Protein AF-A0A1F6UUQ9-F1 (afdb_monomer)

Solvent-accessible surface area (backbone atoms only — not comparable to full-atom values): 10209 Å² total; per-residue (Å²): 125,67,70,74,62,49,63,64,54,63,58,38,53,49,53,44,41,66,35,49,65,97,43,66,73,59,37,69,39,64,72,49,36,53,50,23,53,57,53,28,25,60,37,31,50,53,51,37,63,52,45,68,39,49,68,36,33,25,51,48,45,31,39,77,76,19,67,66,61,80,39,62,62,52,72,49,78,52,98,88,28,34,38,36,35,26,39,70,57,52,31,49,53,51,31,76,57,48,47,71,42,60,40,73,52,87,51,92,93,51,68,46,25,64,26,34,33,33,22,44,93,92,36,80,28,31,38,39,34,73,36,71,85,43,84,92,40,48,74,33,82,42,79,51,69,43,61,75,53,49,48,50,54,46,60,74,75,34,55,81,63,35,77,80,50,101,53,34,40,21,19,49,75,24,48,80,60,62,74,62,78,69,73,78,114

Mean predicted aligned error: 4.24 Å

Radius of gyration: 19.21 Å; Cα contacts (8 Å, |Δi|>4): 276; chains: 1; bounding box: 41×38×57 Å

Nearest PDB structures (foldseek):
  8cih-assembly1_A  TM=3.554E-01  e=5.192E+00  Homo sapiens
  7k9m-assembly1_B  TM=3.916E-01  e=4.630E+00  Mycobacterium tuberculosis H37Rv

Organism: NCBI:txid1801732

Secondary structure (DSSP, 8-state):
-HHHHTTTHHHHHHHHHHTS-SSHHHHHSHHHHHHHHHHHHHHHHHHHHHHHSHHHHHHHHHHHHHGGGT--EEEEEETTEEEEEEHHHHHHHHHHH-EEEE----STTPPSSSEEEEEETTEEEEEEEEE-SBTTBSSEEEEEE-HHHHHHHHHHHS-EEEEEETTEEEEGGGGGTTTGGGG--

Foldseek 3Di:
DLDVLLPCVVVLLVQLLVLADPALVQCPPPVSVVSSLVSNLVSLVVNLVSLVPLSSVLSVQCCPVVVVVVRQWDWDQDPQAIEIEGSVLLSCLQSVFWDWDWAQDPDPPDDTRQWIFTDGPNHTQWIWHQFSPDRVRHSDTDIGGDVVVSCVSSCVRWPFPDDPDPRYTYTDCSVVPPPVVVVPD

Structure (mmCIF, N/CA/C/O backbone):
data_AF-A0A1F6UUQ9-F1
#
_entry.id   AF-A0A1F6UUQ9-F1
#
loop_
_atom_site.group_PDB
_atom_site.id
_atom_site.type_symbol
_atom_site.label_atom_id
_atom_site.label_alt_id
_atom_site.label_comp_id
_atom_site.label_asym_id
_atom_site.label_entity_id
_atom_site.label_seq_id
_atom_site.pdbx_PDB_ins_code
_atom_site.Cartn_x
_atom_site.Cartn_y
_atom_site.Cartn_z
_atom_site.occupancy
_atom_site.B_iso_or_equiv
_atom_site.auth_seq_id
_atom_site.auth_comp_id
_atom_site.auth_asym_id
_atom_site.auth_atom_id
_atom_site.pdbx_PDB_model_num
ATOM 1 N N . MET A 1 1 ? -10.210 -18.606 -2.497 1.00 46.75 1 MET A N 1
ATOM 2 C CA . MET A 1 1 ? -10.896 -17.597 -3.345 1.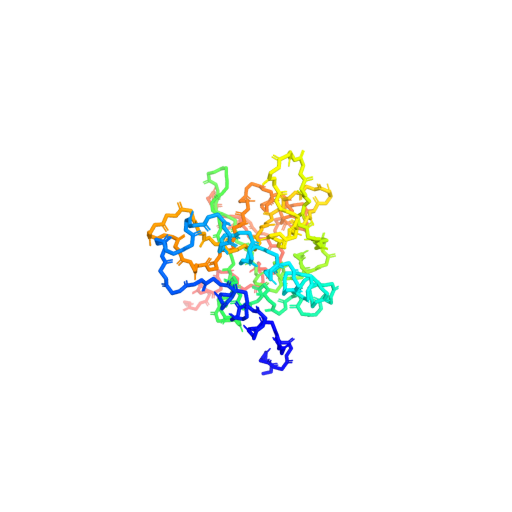00 46.75 1 MET A CA 1
ATOM 3 C C . MET A 1 1 ? -10.040 -16.363 -3.703 1.00 46.75 1 MET A C 1
ATOM 5 O O . MET A 1 1 ? -10.400 -15.679 -4.649 1.00 46.75 1 MET A O 1
ATOM 9 N N . GLY A 1 2 ? -8.902 -16.083 -3.038 1.00 50.47 2 GLY A N 1
ATOM 10 C CA . GLY A 1 2 ? -8.107 -14.854 -3.263 1.00 50.47 2 GLY A CA 1
ATOM 11 C C . GLY A 1 2 ? -7.334 -14.744 -4.592 1.00 50.47 2 GLY A C 1
ATOM 12 O O . GLY A 1 2 ? -7.262 -13.656 -5.158 1.00 50.47 2 GLY A O 1
ATOM 13 N N . PHE A 1 3 ? -6.822 -15.851 -5.148 1.00 52.53 3 PHE A N 1
ATOM 14 C CA . PHE A 1 3 ? -6.016 -15.821 -6.385 1.00 52.53 3 PHE A CA 1
ATOM 15 C C . PHE A 1 3 ? -6.789 -15.340 -7.625 1.00 52.53 3 PHE A C 1
ATOM 17 O O . PHE A 1 3 ? -6.230 -14.621 -8.447 1.00 52.53 3 PHE A O 1
ATOM 24 N N . LYS A 1 4 ? -8.090 -15.653 -7.738 1.00 60.62 4 LYS A N 1
ATOM 25 C CA . LYS A 1 4 ? -8.920 -15.199 -8.873 1.00 60.62 4 LYS A CA 1
ATOM 26 C C . LYS A 1 4 ? -9.107 -13.676 -8.899 1.00 60.62 4 LYS A C 1
ATOM 28 O O . LYS A 1 4 ? -9.209 -13.096 -9.974 1.00 60.62 4 LYS A O 1
ATOM 33 N N . VAL A 1 5 ? -9.130 -13.024 -7.733 1.00 69.12 5 VAL A N 1
ATOM 34 C CA . VAL A 1 5 ? -9.323 -11.566 -7.623 1.00 69.12 5 VAL A CA 1
ATOM 35 C C . VAL A 1 5 ? -8.036 -10.808 -7.968 1.00 69.12 5 VAL A C 1
ATOM 37 O O . VAL A 1 5 ? -8.094 -9.741 -8.574 1.00 69.12 5 VAL A O 1
ATOM 40 N N . MET A 1 6 ? -6.875 -11.395 -7.663 1.00 77.31 6 MET A N 1
ATOM 41 C CA . MET A 1 6 ? -5.545 -10.851 -7.976 1.00 77.31 6 MET A CA 1
ATOM 42 C C . MET A 1 6 ? -5.082 -11.114 -9.420 1.00 77.31 6 MET A C 1
ATOM 44 O O . MET A 1 6 ? -3.940 -10.797 -9.760 1.00 77.31 6 MET A O 1
ATOM 48 N N . ASN A 1 7 ? -5.944 -11.689 -10.266 1.00 80.12 7 ASN A N 1
ATOM 49 C CA . ASN A 1 7 ? -5.578 -12.130 -11.609 1.00 80.12 7 ASN A CA 1
ATOM 50 C C . ASN A 1 7 ? -4.922 -11.004 -12.436 1.00 80.12 7 ASN A C 1
ATOM 52 O O . ASN A 1 7 ? -5.468 -9.900 -12.577 1.00 80.12 7 ASN A O 1
ATOM 56 N N . GLY A 1 8 ? -3.739 -11.299 -12.973 1.00 86.62 8 GLY A N 1
ATOM 57 C CA . GLY A 1 8 ? -2.927 -10.396 -13.779 1.00 86.62 8 GLY A CA 1
ATOM 58 C C . GLY A 1 8 ? -2.113 -9.354 -13.006 1.00 86.62 8 GLY A C 1
ATOM 59 O O . GLY A 1 8 ? -1.261 -8.726 -13.618 1.00 86.62 8 GLY A O 1
ATOM 60 N N . ILE A 1 9 ? -2.310 -9.139 -11.694 1.00 92.69 9 ILE A N 1
ATOM 61 C CA . ILE A 1 9 ? -1.446 -8.209 -10.931 1.00 92.69 9 ILE A CA 1
ATOM 62 C C . ILE A 1 9 ? -0.050 -8.812 -10.749 1.00 92.69 9 ILE A C 1
ATOM 64 O O . ILE A 1 9 ? 0.941 -8.118 -10.953 1.00 92.69 9 ILE A O 1
ATOM 68 N N . GLY A 1 10 ? 0.028 -10.099 -10.394 1.00 91.56 10 GLY A N 1
ATOM 69 C CA . GLY A 1 10 ? 1.304 -10.813 -10.280 1.00 91.56 10 GLY A CA 1
ATOM 70 C C . GLY A 1 10 ? 2.075 -10.815 -11.601 1.00 91.56 10 GLY A C 1
ATOM 71 O O . GLY A 1 10 ? 3.239 -10.430 -11.624 1.00 91.56 10 GLY A O 1
ATOM 72 N N . ASP A 1 11 ? 1.393 -11.131 -12.703 1.00 94.00 11 ASP A N 1
ATOM 73 C CA . ASP A 1 11 ? 1.994 -11.147 -14.042 1.00 94.00 11 ASP A CA 1
ATOM 74 C C . ASP A 1 11 ? 2.504 -9.764 -14.455 1.00 94.00 11 ASP A C 1
ATOM 76 O O . ASP A 1 11 ? 3.611 -9.639 -14.966 1.00 94.00 11 ASP A O 1
ATOM 80 N N . LEU A 1 12 ? 1.743 -8.700 -14.172 1.00 96.25 12 LEU A N 1
ATOM 81 C CA . LEU A 1 12 ? 2.189 -7.329 -14.427 1.00 96.25 12 LEU A CA 1
ATOM 82 C C . LEU A 1 12 ? 3.419 -6.953 -13.593 1.00 96.25 12 LEU A C 1
ATOM 84 O O . LEU A 1 12 ? 4.298 -6.255 -14.089 1.00 96.25 12 LEU A O 1
ATOM 88 N N . ILE A 1 13 ? 3.508 -7.413 -12.342 1.00 95.06 13 ILE A N 1
ATOM 89 C CA . ILE A 1 13 ? 4.695 -7.198 -11.505 1.00 95.06 13 ILE A CA 1
ATOM 90 C C . ILE A 1 13 ? 5.911 -7.934 -12.089 1.00 95.06 13 ILE A C 1
ATOM 92 O O . ILE A 1 13 ? 6.999 -7.360 -12.119 1.00 95.06 13 ILE A O 1
ATOM 96 N N . ILE A 1 14 ? 5.737 -9.158 -12.592 1.00 95.06 14 ILE A N 1
ATOM 97 C CA . ILE A 1 14 ? 6.799 -9.908 -13.281 1.00 95.06 14 ILE A CA 1
ATOM 98 C C . ILE A 1 14 ? 7.238 -9.166 -14.550 1.00 95.06 14 ILE A C 1
ATOM 100 O O . ILE A 1 14 ? 8.421 -8.894 -14.721 1.00 95.06 14 ILE A O 1
ATOM 104 N N . GLN A 1 15 ? 6.297 -8.701 -15.372 1.00 97.00 15 GLN A N 1
ATOM 105 C CA . GLN A 1 15 ? 6.607 -7.911 -16.569 1.00 97.00 15 GLN A CA 1
ATOM 106 C C . GLN A 1 15 ? 7.355 -6.607 -16.241 1.00 97.00 15 GLN A C 1
ATOM 108 O O . GLN A 1 15 ? 8.275 -6.219 -16.961 1.00 97.00 15 GLN A O 1
ATOM 113 N N . CYS A 1 16 ? 7.025 -5.944 -15.125 1.00 97.31 16 CYS A N 1
ATOM 114 C CA . CYS A 1 16 ? 7.794 -4.802 -14.624 1.00 97.31 16 CYS A CA 1
ATOM 115 C C . CYS A 1 16 ? 9.250 -5.176 -14.296 1.00 97.31 16 CYS A C 1
ATOM 117 O O . CYS A 1 16 ? 10.151 -4.380 -14.556 1.00 97.31 16 CYS A O 1
ATOM 119 N N . ILE A 1 17 ? 9.493 -6.357 -13.717 1.00 96.19 17 ILE A N 1
ATOM 120 C CA . ILE A 1 17 ? 10.844 -6.869 -13.433 1.00 96.19 17 ILE A CA 1
ATOM 121 C C . ILE A 1 17 ? 11.591 -7.148 -14.743 1.00 96.19 17 ILE A C 1
ATOM 123 O O . ILE A 1 17 ? 12.760 -6.777 -14.879 1.00 96.19 17 ILE A O 1
ATOM 127 N N . ASP A 1 18 ? 10.910 -7.738 -15.720 1.00 96.56 18 ASP A N 1
ATOM 128 C CA . ASP A 1 18 ? 11.495 -8.161 -16.996 1.00 96.56 18 ASP A CA 1
ATOM 129 C C . ASP A 1 18 ? 11.814 -7.001 -17.949 1.00 96.56 18 ASP A C 1
ATOM 131 O O . ASP A 1 18 ? 12.585 -7.165 -18.892 1.00 96.56 18 ASP A O 1
ATOM 135 N N . CYS A 1 19 ? 11.324 -5.792 -17.662 1.00 97.00 19 CYS A N 1
ATOM 136 C CA . CYS A 1 19 ? 11.742 -4.575 -18.366 1.00 97.00 19 CYS A CA 1
ATOM 137 C C . CYS A 1 19 ? 13.239 -4.263 -18.209 1.00 97.00 19 CYS A C 1
ATOM 139 O O . CYS A 1 19 ? 13.789 -3.494 -19.000 1.00 97.00 19 CYS A O 1
ATOM 141 N N . PHE A 1 20 ? 13.885 -4.801 -17.172 1.00 96.69 20 PHE A N 1
ATOM 142 C CA . PHE A 1 20 ? 15.260 -4.480 -16.803 1.00 96.69 20 PHE A CA 1
ATOM 143 C C . PHE A 1 20 ? 16.233 -5.595 -17.211 1.00 96.69 20 PHE A C 1
ATOM 145 O O . PHE A 1 20 ? 15.926 -6.778 -17.005 1.00 96.69 20 PHE A O 1
ATOM 152 N N . PRO A 1 21 ? 17.430 -5.240 -17.720 1.00 96.38 21 PRO A N 1
ATOM 153 C CA . PRO A 1 21 ? 18.424 -6.215 -18.163 1.00 96.38 21 PRO A CA 1
ATOM 154 C C . PRO A 1 21 ? 18.919 -7.095 -17.012 1.00 96.38 21 PRO A C 1
ATOM 156 O O . PRO A 1 21 ? 18.734 -6.779 -15.837 1.00 96.38 21 PRO A O 1
ATOM 159 N N . SER A 1 22 ? 19.586 -8.203 -17.317 1.00 94.44 22 SER A N 1
ATOM 160 C CA . SER A 1 22 ? 20.000 -9.172 -16.293 1.00 94.44 22 SER A CA 1
ATOM 161 C C . SER A 1 22 ? 21.008 -8.609 -15.289 1.00 94.44 22 SER A C 1
ATOM 163 O O . SER A 1 22 ? 21.025 -9.042 -14.139 1.00 94.44 22 SER A O 1
ATOM 165 N N . THR A 1 23 ? 21.819 -7.619 -15.684 1.00 95.19 23 THR A N 1
ATOM 166 C CA . THR A 1 23 ? 22.861 -7.051 -14.818 1.00 95.19 23 THR A CA 1
ATOM 167 C C . THR A 1 23 ? 22.673 -5.559 -14.562 1.00 95.19 23 THR A C 1
ATOM 169 O O . THR A 1 23 ? 22.227 -4.798 -15.421 1.00 95.19 23 THR A O 1
ATOM 172 N N . PHE A 1 24 ? 23.078 -5.121 -13.368 1.00 95.56 24 PHE A N 1
ATOM 173 C CA . PHE A 1 24 ? 23.084 -3.704 -13.007 1.00 95.56 24 PHE A CA 1
ATOM 174 C C . PHE A 1 24 ? 24.046 -2.891 -13.883 1.00 95.56 24 PHE A C 1
ATOM 176 O O . PHE A 1 24 ? 23.739 -1.750 -14.214 1.00 95.56 24 PHE A O 1
ATOM 183 N N . SER A 1 25 ? 25.182 -3.481 -14.279 1.00 95.69 25 SER A N 1
ATOM 184 C CA . SER A 1 25 ? 26.165 -2.841 -15.165 1.00 95.69 25 SER A CA 1
ATOM 185 C C . SER A 1 25 ? 25.539 -2.474 -16.513 1.00 95.69 25 SER A C 1
ATOM 187 O O . SER A 1 25 ? 25.600 -1.323 -16.938 1.00 95.69 25 SER A O 1
ATOM 189 N N . GLU A 1 26 ? 24.823 -3.418 -17.132 1.00 96.12 26 GLU A N 1
ATOM 190 C CA . GLU A 1 26 ? 24.118 -3.186 -18.395 1.00 96.12 26 GLU A CA 1
ATOM 191 C C . GLU A 1 26 ? 23.019 -2.122 -18.254 1.00 96.12 26 GLU A C 1
ATOM 193 O O . GLU A 1 26 ? 22.852 -1.268 -19.125 1.00 96.12 26 GLU A O 1
ATOM 198 N N . TYR A 1 27 ? 22.304 -2.114 -17.127 1.00 96.06 27 TYR A N 1
ATOM 199 C CA . TYR A 1 27 ? 21.301 -1.089 -16.839 1.00 96.06 27 TYR A CA 1
ATOM 200 C C . TYR A 1 27 ? 21.883 0.327 -16.720 1.00 96.06 27 TYR A C 1
ATOM 202 O O . TYR A 1 27 ? 21.177 1.287 -17.020 1.00 96.06 27 TYR A O 1
ATOM 210 N N . GLN A 1 28 ? 23.142 0.494 -16.300 1.00 94.94 28 GLN A N 1
ATOM 211 C CA . GLN A 1 28 ? 23.762 1.823 -16.205 1.00 94.94 28 GLN A CA 1
ATOM 212 C C . GLN A 1 28 ? 24.081 2.440 -17.572 1.00 94.94 28 GLN A C 1
ATOM 214 O O . GLN A 1 28 ? 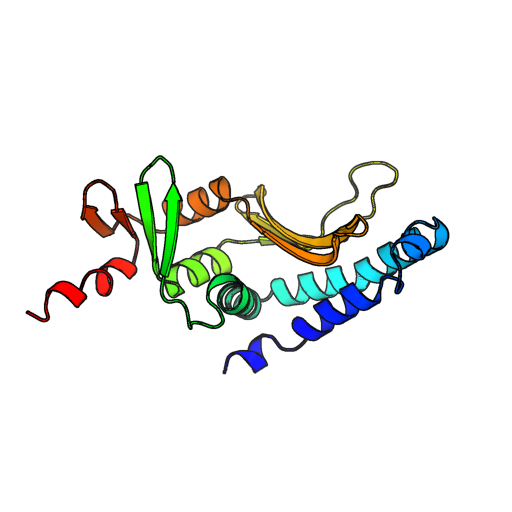24.286 3.651 -17.649 1.00 94.94 28 GLN A O 1
ATOM 219 N N . MET A 1 29 ? 24.079 1.656 -18.655 1.00 96.06 29 MET A N 1
ATOM 220 C CA . MET A 1 29 ? 24.222 2.198 -20.004 1.00 96.06 29 MET A CA 1
ATOM 221 C C . MET A 1 29 ? 22.994 3.041 -20.362 1.00 96.06 29 MET A C 1
ATOM 223 O O . MET A 1 29 ? 21.867 2.546 -20.329 1.00 96.06 29 MET A O 1
ATOM 227 N N . GLU A 1 30 ? 23.205 4.302 -20.750 1.00 91.25 30 GLU A N 1
ATOM 228 C CA . GLU A 1 30 ? 22.125 5.289 -20.914 1.00 91.25 30 GLU A CA 1
ATOM 229 C C . GLU A 1 30 ? 20.996 4.791 -21.829 1.00 91.25 30 GLU A C 1
ATOM 231 O O . GLU A 1 30 ? 19.830 4.806 -21.444 1.00 91.25 30 GLU A O 1
ATOM 236 N N . LYS A 1 31 ? 21.334 4.237 -23.002 1.00 94.00 31 LYS A N 1
ATOM 237 C CA . LYS A 1 31 ? 20.337 3.699 -23.947 1.00 94.00 31 LYS A CA 1
ATOM 238 C C . LYS A 1 31 ? 19.486 2.586 -23.326 1.00 94.00 31 LYS A C 1
ATOM 240 O O . LYS A 1 31 ? 18.267 2.568 -23.504 1.00 94.00 31 LYS A O 1
ATOM 245 N N . THR A 1 32 ? 20.112 1.673 -22.586 1.00 95.75 32 THR A N 1
ATOM 246 C CA . THR A 1 32 ? 19.430 0.555 -21.922 1.00 95.75 32 THR A CA 1
ATOM 247 C C . THR A 1 32 ? 18.545 1.053 -20.789 1.00 95.75 32 THR A C 1
ATOM 249 O O . THR A 1 32 ? 17.394 0.634 -20.675 1.00 95.75 32 THR A O 1
ATOM 252 N N . LYS A 1 33 ? 19.043 2.003 -19.995 1.00 94.88 33 LYS A N 1
ATOM 253 C CA . LYS A 1 33 ? 18.306 2.645 -18.906 1.00 94.88 33 LYS A CA 1
ATOM 254 C C . LYS A 1 33 ? 17.036 3.322 -19.400 1.00 94.88 33 LYS A C 1
ATOM 256 O O . LYS A 1 33 ? 15.965 3.090 -18.841 1.00 94.88 33 LYS A O 1
ATOM 261 N N . THR A 1 34 ? 17.149 4.143 -20.444 1.00 95.06 34 THR A N 1
ATOM 262 C CA . THR A 1 34 ? 16.012 4.835 -21.059 1.00 95.06 34 THR A CA 1
ATOM 263 C C . THR A 1 34 ? 14.994 3.827 -21.573 1.00 95.06 34 THR A C 1
ATOM 265 O O . THR A 1 34 ? 13.822 3.920 -21.221 1.00 95.06 34 THR A O 1
ATOM 268 N N . LYS A 1 35 ? 15.440 2.812 -22.326 1.00 96.44 35 LYS A N 1
ATOM 269 C CA . LYS A 1 35 ? 14.560 1.765 -22.865 1.00 96.44 35 LYS A CA 1
ATOM 270 C C . LYS A 1 35 ? 13.821 1.001 -21.762 1.00 96.44 35 LYS A C 1
ATOM 272 O O . LYS A 1 35 ? 12.609 0.835 -21.848 1.00 96.44 35 LYS A O 1
ATOM 277 N N . ALA A 1 36 ? 14.524 0.583 -20.709 1.00 96.75 36 ALA A N 1
ATOM 278 C CA . ALA A 1 36 ? 13.927 -0.127 -19.579 1.00 96.75 36 ALA A CA 1
ATOM 279 C C . ALA A 1 36 ? 12.857 0.720 -18.874 1.00 96.75 36 ALA A C 1
ATOM 281 O O . ALA A 1 36 ? 11.766 0.235 -18.578 1.00 96.75 36 ALA A O 1
ATOM 282 N N . LYS A 1 37 ? 13.147 2.008 -18.647 1.00 95.75 37 LYS A N 1
ATOM 283 C CA . LYS A 1 37 ? 12.199 2.934 -18.021 1.00 95.75 37 LYS A CA 1
ATOM 284 C C . LYS A 1 37 ? 10.979 3.203 -18.888 1.00 95.75 37 LYS A C 1
ATOM 286 O O . LYS A 1 37 ? 9.889 3.262 -18.333 1.00 95.75 37 LYS A O 1
ATOM 291 N N . GLU A 1 38 ? 11.138 3.349 -20.201 1.00 95.88 38 GLU A N 1
ATOM 292 C CA . GLU A 1 38 ? 10.009 3.516 -21.124 1.00 95.88 38 GLU A CA 1
ATOM 293 C C . GLU A 1 38 ? 9.120 2.270 -21.161 1.00 95.88 38 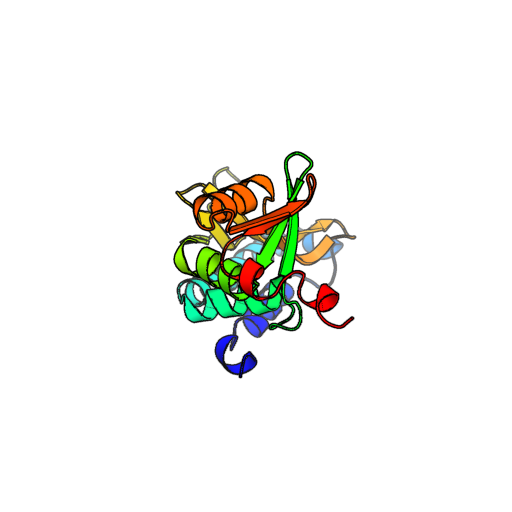GLU A C 1
ATOM 295 O O . GLU A 1 38 ? 7.904 2.385 -21.008 1.00 95.88 38 GLU A O 1
ATOM 300 N N . ASN A 1 39 ? 9.715 1.077 -21.241 1.00 96.69 39 ASN A N 1
ATOM 301 C CA . ASN A 1 39 ? 8.971 -0.183 -21.192 1.00 96.69 39 ASN A CA 1
ATOM 302 C C . ASN A 1 39 ? 8.185 -0.331 -19.879 1.00 96.69 39 ASN A C 1
ATOM 304 O O . ASN A 1 39 ? 7.006 -0.691 -19.895 1.00 96.69 39 ASN A O 1
ATOM 308 N N . LEU A 1 40 ? 8.803 0.026 -18.746 1.00 97.56 40 LEU A N 1
ATOM 309 C CA . LEU A 1 40 ? 8.166 -0.049 -17.431 1.00 97.56 40 LEU A CA 1
ATOM 310 C C . LEU A 1 40 ? 6.861 0.764 -17.359 1.00 97.56 40 LEU A C 1
ATOM 312 O O . LEU A 1 40 ? 5.918 0.346 -16.685 1.00 97.56 40 LEU A O 1
ATOM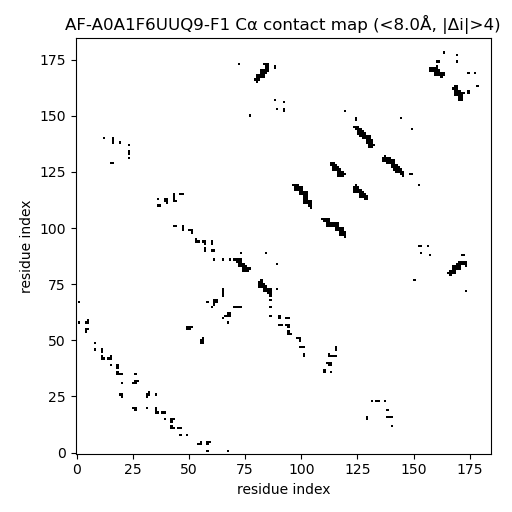 316 N N . ARG A 1 41 ? 6.774 1.903 -18.063 1.00 97.44 41 ARG A N 1
ATOM 317 C CA . ARG A 1 41 ? 5.594 2.791 -18.031 1.00 97.44 41 ARG A CA 1
ATOM 318 C C . ARG A 1 41 ? 4.326 2.062 -18.445 1.00 97.44 41 ARG A C 1
ATOM 320 O O . ARG A 1 41 ? 3.288 2.237 -17.809 1.00 97.44 41 ARG A O 1
ATOM 327 N N . THR A 1 42 ? 4.407 1.232 -19.481 1.00 97.31 42 THR A N 1
ATOM 328 C CA . THR A 1 42 ? 3.265 0.470 -20.000 1.00 97.31 42 THR A CA 1
ATOM 329 C C . THR A 1 42 ? 2.678 -0.436 -18.920 1.00 97.31 42 THR A C 1
ATOM 331 O O . THR A 1 42 ? 1.471 -0.414 -18.673 1.00 97.31 42 THR A O 1
ATOM 334 N N . HIS A 1 43 ? 3.532 -1.163 -18.201 1.00 97.81 43 HIS A N 1
ATOM 335 C CA . HIS A 1 43 ? 3.097 -2.078 -17.147 1.00 97.81 43 HIS A CA 1
ATOM 336 C C . HIS A 1 43 ? 2.645 -1.337 -15.880 1.00 97.81 43 HIS A C 1
ATOM 338 O O . HIS A 1 43 ? 1.661 -1.728 -15.256 1.00 97.81 43 HIS A O 1
ATOM 344 N N . MET A 1 44 ? 3.278 -0.212 -15.532 1.00 97.88 44 MET A N 1
ATOM 345 C CA . MET A 1 44 ? 2.858 0.637 -14.408 1.00 97.88 44 MET A CA 1
ATOM 346 C C . MET A 1 44 ? 1.490 1.295 -14.633 1.00 97.88 44 MET A C 1
ATOM 348 O O . MET A 1 44 ? 0.711 1.421 -13.684 1.00 97.88 44 MET A O 1
ATOM 352 N N . ARG A 1 45 ? 1.166 1.679 -15.875 1.00 98.25 45 ARG A N 1
ATOM 353 C CA . ARG A 1 45 ? -0.181 2.132 -16.263 1.00 98.25 45 ARG A CA 1
ATOM 354 C C . ARG A 1 45 ? -1.196 0.998 -16.159 1.00 98.25 45 ARG A C 1
ATOM 356 O O . ARG A 1 45 ? -2.267 1.179 -15.590 1.00 98.25 45 ARG A O 1
ATOM 363 N N . ALA A 1 46 ? -0.848 -0.195 -16.636 1.00 97.44 46 ALA A N 1
ATOM 364 C CA . ALA A 1 46 ? -1.723 -1.357 -16.511 1.00 97.44 46 ALA A CA 1
ATOM 365 C C . ALA A 1 46 ? -1.986 -1.731 -15.038 1.00 97.44 46 ALA A C 1
ATOM 367 O O . ALA A 1 46 ? -3.123 -2.038 -14.677 1.00 97.44 46 ALA A O 1
ATOM 368 N N . LEU A 1 47 ? -0.971 -1.646 -14.168 1.00 97.50 47 LEU A N 1
ATOM 369 C CA . LEU A 1 47 ? -1.134 -1.825 -12.721 1.00 97.50 47 LEU A CA 1
ATOM 370 C C . LEU A 1 47 ? -2.088 -0.787 -12.127 1.00 97.50 47 LEU A C 1
ATOM 372 O O . LEU A 1 47 ? -2.969 -1.159 -11.351 1.00 97.50 47 LEU A O 1
ATOM 376 N N . LEU A 1 48 ? -1.957 0.488 -12.508 1.00 97.50 48 LEU A N 1
ATOM 377 C CA . LEU A 1 48 ? -2.902 1.530 -12.102 1.00 97.50 48 LEU A CA 1
ATOM 378 C C . LEU A 1 48 ? -4.342 1.140 -12.464 1.00 97.50 48 LEU A C 1
ATOM 380 O O . LEU A 1 48 ? -5.207 1.163 -11.589 1.00 97.50 48 LEU A O 1
ATOM 384 N N . GLU A 1 49 ? -4.604 0.730 -13.707 1.00 97.19 49 GLU A N 1
ATOM 385 C CA . GLU A 1 49 ? -5.956 0.336 -14.126 1.00 97.19 49 GLU A CA 1
ATOM 386 C C . GLU A 1 49 ? -6.502 -0.843 -13.308 1.00 97.19 49 GLU A C 1
ATOM 388 O O . GLU A 1 49 ? -7.681 -0.864 -12.955 1.00 97.19 49 GLU A O 1
ATOM 393 N N . LYS A 1 50 ? -5.652 -1.805 -12.920 1.00 96.00 50 LYS A N 1
ATOM 394 C CA . LYS A 1 50 ? -6.066 -2.884 -12.008 1.00 96.00 50 LYS A CA 1
ATOM 395 C C . LYS A 1 50 ? -6.412 -2.360 -10.614 1.00 96.00 50 LYS A C 1
ATOM 397 O O . LYS A 1 50 ? -7.373 -2.850 -10.029 1.00 96.00 50 LYS A O 1
ATOM 402 N N . PHE A 1 51 ? -5.655 -1.400 -10.085 1.00 96.50 51 PHE A N 1
ATOM 403 C CA . PHE A 1 51 ? -5.847 -0.860 -8.735 1.00 96.50 51 PHE A CA 1
ATOM 404 C C . PHE A 1 51 ? -6.956 0.192 -8.615 1.00 96.50 51 PHE A C 1
ATOM 406 O O . PHE A 1 51 ? -7.374 0.492 -7.496 1.00 96.50 51 PHE A O 1
ATOM 413 N N . LYS A 1 52 ? -7.475 0.722 -9.730 1.00 95.12 52 LYS A N 1
ATOM 414 C CA . LYS A 1 52 ? -8.719 1.512 -9.728 1.00 95.12 52 LYS A CA 1
ATOM 415 C C . LYS A 1 52 ? -9.921 0.687 -9.261 1.00 95.12 52 LYS A C 1
ATOM 417 O O . LYS A 1 52 ? -10.828 1.226 -8.629 1.00 95.12 52 LYS A O 1
ATOM 422 N N . ASP A 1 53 ? -9.912 -0.620 -9.523 1.00 95.25 53 ASP A N 1
ATOM 423 C CA . ASP A 1 53 ? -10.901 -1.546 -8.981 1.00 95.25 53 ASP A CA 1
ATOM 424 C C . ASP A 1 53 ? -10.682 -1.730 -7.471 1.00 95.25 53 ASP A C 1
ATOM 426 O O . ASP A 1 53 ? -9.665 -2.254 -7.005 1.00 95.25 53 ASP A O 1
ATOM 430 N N . LYS A 1 54 ? -11.676 -1.308 -6.687 1.00 95.06 54 LYS A N 1
ATOM 431 C CA . LYS A 1 54 ? -11.627 -1.330 -5.222 1.00 95.06 54 LYS A CA 1
ATOM 432 C C . LYS A 1 54 ? -11.566 -2.741 -4.641 1.00 95.06 54 LYS A C 1
ATOM 434 O O . LYS A 1 54 ? -10.949 -2.934 -3.594 1.00 95.06 54 LYS A O 1
ATOM 439 N N . THR A 1 55 ? -12.156 -3.727 -5.307 1.00 94.88 55 THR A N 1
ATOM 440 C CA . THR A 1 55 ? -12.099 -5.135 -4.897 1.00 94.88 55 THR A CA 1
ATOM 441 C C . THR A 1 55 ? -10.685 -5.678 -5.075 1.00 94.88 55 THR A C 1
ATOM 443 O O . THR A 1 55 ? -10.144 -6.307 -4.163 1.00 94.88 55 THR A O 1
ATOM 446 N N . ARG A 1 56 ? -10.038 -5.365 -6.203 1.00 95.19 56 ARG A N 1
ATOM 447 C CA . ARG A 1 56 ? -8.634 -5.721 -6.455 1.00 95.19 56 ARG A CA 1
ATOM 448 C C . ARG A 1 56 ? -7.676 -5.005 -5.517 1.00 95.19 56 ARG A C 1
ATOM 450 O O . ARG A 1 56 ? -6.763 -5.634 -4.989 1.00 95.19 56 ARG A O 1
ATOM 457 N N . LEU A 1 57 ? -7.905 -3.722 -5.248 1.00 96.25 57 LEU A N 1
ATOM 458 C CA . LEU A 1 57 ? -7.105 -2.955 -4.296 1.00 96.25 57 LEU A CA 1
ATOM 459 C C . LEU A 1 57 ? -7.177 -3.552 -2.881 1.00 96.25 57 LEU A C 1
ATOM 461 O O . LEU A 1 57 ? -6.150 -3.742 -2.230 1.00 96.25 57 LEU A O 1
ATOM 465 N N . LYS A 1 58 ? -8.379 -3.918 -2.419 1.00 96.88 58 LYS A N 1
ATOM 466 C CA . LYS A 1 58 ? -8.574 -4.615 -1.136 1.00 96.88 58 LYS A CA 1
ATOM 467 C C . LYS A 1 58 ? -7.859 -5.964 -1.108 1.00 96.88 58 LYS A C 1
ATOM 469 O O . LYS A 1 58 ? -7.191 -6.273 -0.124 1.00 96.88 58 LYS A O 1
ATOM 474 N N . ALA A 1 59 ? -7.957 -6.744 -2.185 1.00 95.38 59 ALA A N 1
ATOM 475 C CA . ALA A 1 59 ? -7.256 -8.021 -2.300 1.00 95.38 59 ALA A CA 1
ATOM 476 C C . ALA A 1 59 ? -5.729 -7.848 -2.248 1.00 95.38 59 ALA A C 1
ATOM 478 O O . ALA A 1 59 ? -5.055 -8.606 -1.552 1.00 95.38 59 ALA A O 1
ATOM 479 N N . PHE A 1 60 ? -5.194 -6.812 -2.900 1.00 95.50 60 PHE A N 1
ATOM 480 C CA . PHE A 1 60 ? -3.774 -6.481 -2.839 1.00 95.50 60 PHE A CA 1
ATOM 481 C C . PHE A 1 60 ? -3.327 -6.150 -1.413 1.00 95.50 60 PHE A C 1
ATOM 483 O O . PHE A 1 60 ? -2.333 -6.711 -0.955 1.00 95.50 60 PHE A O 1
ATOM 490 N N . PHE A 1 61 ? -4.061 -5.311 -0.673 1.00 96.38 61 PHE A N 1
ATOM 491 C CA . PHE A 1 61 ? -3.726 -5.018 0.727 1.00 96.38 61 PHE A CA 1
ATOM 492 C C . PHE A 1 61 ? -3.842 -6.251 1.624 1.00 96.38 61 PHE A C 1
ATOM 494 O O . PHE A 1 61 ? -2.967 -6.484 2.456 1.00 96.38 61 PHE A O 1
ATOM 501 N N . ASN A 1 62 ? -4.870 -7.078 1.422 1.00 95.75 62 ASN A N 1
ATOM 502 C CA . ASN A 1 62 ? -5.013 -8.334 2.152 1.00 95.75 62 ASN A CA 1
ATOM 503 C C . ASN A 1 62 ? -3.807 -9.260 1.926 1.00 95.75 62 ASN A C 1
ATOM 505 O O . ASN A 1 62 ? -3.282 -9.846 2.870 1.00 95.75 62 ASN A O 1
ATOM 509 N N . GLN A 1 63 ? -3.327 -9.366 0.685 1.00 92.44 63 GLN A N 1
ATOM 510 C CA . GLN A 1 63 ? -2.171 -10.199 0.368 1.00 92.44 63 GLN A CA 1
ATOM 511 C C . GLN A 1 63 ? -0.857 -9.608 0.897 1.00 92.44 63 GLN A C 1
ATOM 513 O O . GLN A 1 63 ? -0.086 -10.314 1.537 1.00 92.44 63 GLN A O 1
ATOM 518 N N . SER A 1 64 ? -0.604 -8.326 0.634 1.00 91.31 64 SER A N 1
ATOM 519 C CA . SER A 1 64 ? 0.682 -7.667 0.913 1.00 91.31 64 SER A CA 1
ATOM 520 C C . SER A 1 64 ? 0.916 -7.337 2.387 1.00 91.31 64 SER A C 1
ATOM 522 O O . SER A 1 64 ? 2.062 -7.340 2.824 1.00 91.31 64 SER A O 1
ATOM 524 N N . ILE A 1 65 ? -0.142 -7.052 3.153 1.00 94.44 65 ILE A N 1
ATOM 525 C CA . ILE A 1 65 ? -0.038 -6.688 4.576 1.00 94.44 65 ILE A CA 1
ATOM 526 C C . ILE A 1 65 ? -0.377 -7.884 5.470 1.00 94.44 65 ILE A C 1
ATOM 528 O O . ILE A 1 65 ? 0.273 -8.087 6.492 1.00 94.44 65 ILE A O 1
ATOM 532 N N . PHE A 1 66 ? -1.379 -8.685 5.089 1.00 96.19 66 PHE A N 1
ATOM 533 C CA . PHE A 1 66 ? -1.948 -9.726 5.952 1.00 96.19 66 PHE A CA 1
ATOM 534 C C . PHE A 1 66 ? -1.724 -11.156 5.451 1.00 96.19 66 PHE A C 1
ATOM 536 O O . PHE A 1 66 ? -2.369 -12.086 5.938 1.00 96.19 66 PHE A O 1
ATOM 543 N N . SER A 1 67 ? -0.827 -11.352 4.478 1.00 93.00 67 SER A N 1
ATOM 544 C CA . SER A 1 67 ? -0.510 -12.665 3.892 1.00 93.00 67 SER A CA 1
ATOM 545 C C . SER A 1 67 ? -1.756 -13.441 3.447 1.00 93.00 67 SER A C 1
ATOM 547 O O . SER A 1 67 ? -1.892 -14.638 3.686 1.00 93.00 67 SER A O 1
ATOM 549 N N . GLY A 1 68 ? -2.716 -12.737 2.844 1.00 90.69 68 GLY A N 1
ATOM 550 C CA . GLY A 1 68 ? -3.962 -13.328 2.355 1.00 90.69 68 GLY A CA 1
ATOM 551 C C . GLY A 1 68 ? -4.986 -13.622 3.455 1.00 90.69 68 GLY A C 1
ATOM 552 O O . GLY A 1 68 ? -5.908 -14.403 3.227 1.00 90.69 68 GLY A O 1
ATOM 553 N N . GLY A 1 69 ? -4.847 -12.994 4.624 1.00 91.50 69 GLY A N 1
ATOM 554 C CA . GLY A 1 69 ? -5.729 -13.168 5.781 1.00 91.50 69 GLY A CA 1
ATOM 555 C C . GLY A 1 69 ? -5.184 -14.117 6.849 1.00 91.50 69 GLY A C 1
ATOM 556 O O . GLY A 1 69 ? -5.887 -14.391 7.813 1.00 91.50 69 GLY A O 1
ATOM 557 N N . GLN A 1 70 ? -3.947 -14.602 6.706 1.00 93.31 70 GLN A N 1
ATOM 558 C CA . GLN A 1 70 ? -3.272 -15.405 7.738 1.00 93.31 70 GLN A CA 1
ATOM 559 C C . GLN A 1 70 ? -2.860 -14.570 8.958 1.00 93.31 70 GLN A C 1
ATOM 561 O O . GLN A 1 70 ? -2.606 -15.114 10.028 1.00 93.31 70 GLN A O 1
ATOM 566 N N . VAL A 1 71 ? -2.783 -13.246 8.798 1.00 95.62 71 VAL A N 1
ATOM 567 C CA . VAL A 1 71 ? -2.516 -12.306 9.886 1.00 95.62 71 VAL A CA 1
ATOM 568 C C . VAL A 1 71 ? -3.812 -11.581 10.246 1.00 95.62 71 VAL A C 1
ATOM 570 O O . VAL A 1 71 ? -4.397 -10.880 9.417 1.00 95.62 71 VAL A O 1
ATOM 573 N N . ASP A 1 72 ? -4.250 -11.732 11.495 1.00 96.56 72 ASP A N 1
ATOM 574 C CA . ASP A 1 72 ? -5.509 -11.158 11.985 1.00 96.56 72 ASP A CA 1
ATOM 575 C C . ASP A 1 72 ? -5.419 -9.665 12.301 1.00 96.56 72 ASP A C 1
ATOM 577 O O . ASP A 1 72 ? -6.395 -8.934 12.129 1.00 96.56 72 ASP A O 1
ATOM 581 N N . TYR A 1 73 ? -4.264 -9.201 12.783 1.00 97.81 73 TYR A N 1
ATOM 582 C CA . TYR A 1 73 ? -4.117 -7.850 13.317 1.00 97.81 73 TYR A CA 1
ATOM 583 C C . TYR A 1 73 ? -2.951 -7.108 12.686 1.00 97.81 73 TYR A C 1
ATOM 585 O O . TYR A 1 73 ? -1.858 -7.649 12.527 1.00 97.81 73 TYR A O 1
ATOM 593 N N . LEU A 1 74 ? -3.162 -5.821 12.422 1.00 98.06 74 LEU A N 1
ATOM 594 C CA . LEU A 1 74 ? -2.074 -4.871 12.245 1.00 98.06 74 LEU A CA 1
ATOM 595 C C . LEU A 1 74 ? -1.809 -4.220 13.598 1.00 98.06 74 LEU A C 1
ATOM 597 O O . LEU A 1 74 ? -2.680 -3.542 14.145 1.00 98.06 74 LEU A O 1
ATOM 601 N N . VAL A 1 75 ? -0.603 -4.415 14.127 1.00 97.62 75 VAL A N 1
ATOM 602 C CA . VAL A 1 75 ? -0.161 -3.785 15.374 1.00 97.62 75 VAL A CA 1
ATOM 603 C C . VAL A 1 75 ? 0.969 -2.820 15.059 1.00 97.62 75 VAL A C 1
ATOM 605 O O . VAL A 1 75 ? 1.958 -3.192 14.434 1.00 97.62 75 VAL A O 1
ATOM 608 N N . THR A 1 76 ? 0.837 -1.558 15.459 1.00 97.06 76 THR A N 1
ATOM 609 C CA . THR A 1 76 ? 1.863 -0.536 15.206 1.00 97.06 76 THR A CA 1
ATOM 610 C C . THR A 1 76 ? 2.043 0.362 16.419 1.00 97.06 76 THR A C 1
ATOM 612 O O . THR A 1 76 ? 1.074 0.884 16.962 1.00 97.06 76 THR A O 1
ATOM 615 N N . LYS A 1 77 ? 3.299 0.583 16.827 1.00 97.50 77 LYS A N 1
ATOM 616 C CA . LYS A 1 77 ? 3.634 1.562 17.868 1.00 97.50 77 LYS A CA 1
ATOM 617 C C . LYS A 1 77 ? 3.652 2.973 17.281 1.00 97.50 77 LYS A C 1
ATOM 619 O O . LYS A 1 77 ? 4.478 3.253 16.409 1.00 97.50 77 LYS A O 1
ATOM 624 N N . HIS A 1 78 ? 2.797 3.866 17.754 1.00 96.56 78 HIS A N 1
ATOM 625 C CA . HIS A 1 78 ? 2.716 5.268 17.343 1.00 96.56 78 HIS A CA 1
ATOM 626 C C . HIS A 1 78 ? 2.609 6.133 18.601 1.00 96.56 78 HIS A C 1
ATOM 628 O O . HIS A 1 78 ? 1.914 5.757 19.532 1.00 96.56 78 HIS A O 1
ATOM 634 N N . GLU A 1 79 ? 3.400 7.209 18.678 1.00 94.81 79 GLU A N 1
ATOM 635 C CA . GLU A 1 79 ? 3.416 8.112 19.848 1.00 94.81 79 GLU A CA 1
ATOM 636 C C . GLU A 1 79 ? 3.591 7.386 21.200 1.00 94.81 79 GLU A C 1
ATOM 638 O O . GLU A 1 79 ? 2.999 7.726 22.214 1.00 94.81 79 GLU A O 1
ATOM 643 N N . GLY A 1 80 ? 4.415 6.331 21.215 1.00 96.25 80 GLY A N 1
ATOM 644 C CA . GLY A 1 80 ? 4.690 5.545 22.422 1.00 96.25 80 GLY A CA 1
ATOM 645 C C . GLY A 1 80 ? 3.670 4.443 22.738 1.00 96.25 80 GLY A C 1
ATOM 646 O O . GLY A 1 80 ? 4.001 3.554 23.524 1.00 96.25 80 GLY A O 1
ATOM 647 N N . ILE A 1 81 ? 2.513 4.422 22.072 1.00 97.62 81 ILE A N 1
ATOM 648 C CA . ILE A 1 81 ? 1.398 3.499 22.323 1.00 97.62 81 ILE A CA 1
ATOM 649 C C . ILE A 1 81 ? 1.285 2.472 21.190 1.00 97.62 81 ILE A C 1
ATOM 651 O O . ILE A 1 81 ? 1.517 2.779 20.022 1.00 97.62 81 ILE A O 1
ATOM 655 N N . PHE A 1 82 ? 0.951 1.223 21.512 1.00 98.44 82 PHE A N 1
ATOM 656 C CA . PHE A 1 82 ? 0.602 0.215 20.513 1.00 98.44 82 PHE A CA 1
ATOM 657 C C . PHE A 1 82 ? -0.865 0.345 20.119 1.00 98.44 82 PHE A C 1
ATOM 659 O O . PHE A 1 82 ? -1.753 0.239 20.961 1.00 98.44 82 PHE A O 1
ATOM 666 N N . HIS A 1 83 ? -1.106 0.514 18.824 1.00 98.62 83 HIS A N 1
ATOM 667 C CA . HIS A 1 83 ? -2.438 0.522 18.239 1.00 98.62 83 HIS A CA 1
ATOM 668 C C . HIS A 1 83 ? -2.698 -0.813 17.551 1.00 98.62 83 HIS A C 1
ATOM 670 O O . HIS A 1 83 ? -1.881 -1.258 16.740 1.00 98.62 83 HIS A O 1
ATOM 676 N N . VAL A 1 84 ? -3.822 -1.444 17.887 1.00 98.50 84 VAL A N 1
ATOM 677 C CA . VAL A 1 84 ? -4.253 -2.735 17.346 1.00 98.50 84 VAL A CA 1
ATOM 678 C C . VAL A 1 84 ? -5.477 -2.529 16.462 1.00 98.50 84 VAL A C 1
ATOM 680 O O . VAL A 1 84 ? -6.504 -2.031 16.926 1.00 98.50 84 VAL A O 1
ATOM 683 N N . PHE A 1 85 ? -5.374 -2.962 15.208 1.00 98.62 85 PHE A N 1
ATOM 684 C CA . PHE A 1 85 ? -6.449 -2.914 14.220 1.00 98.62 85 PHE A CA 1
ATOM 685 C C . PHE A 1 85 ? -6.717 -4.311 13.669 1.00 98.62 85 PHE A C 1
ATOM 687 O O . PHE A 1 85 ? -5.778 -5.077 13.449 1.00 98.62 85 PHE A O 1
ATOM 694 N N . LEU A 1 86 ? -7.983 -4.638 13.410 1.00 98.19 86 LEU A N 1
ATOM 695 C CA . LEU A 1 86 ? -8.357 -5.891 12.760 1.00 98.19 86 LEU A CA 1
ATOM 696 C C . LEU A 1 86 ? -8.066 -5.788 11.260 1.00 98.19 86 LEU A C 1
ATOM 698 O O . LEU A 1 86 ? -8.284 -4.735 10.655 1.00 98.19 86 LEU A O 1
ATOM 702 N N . ASN A 1 87 ? -7.597 -6.871 10.646 1.00 97.94 87 ASN A N 1
ATOM 703 C CA . ASN A 1 87 ? -7.246 -6.894 9.228 1.00 97.94 87 ASN A CA 1
ATOM 704 C C . ASN A 1 87 ? -8.386 -6.402 8.320 1.00 97.94 87 ASN A C 1
ATOM 706 O O . ASN A 1 87 ? -8.156 -5.570 7.444 1.00 97.94 87 ASN A O 1
ATOM 710 N N . SER A 1 88 ? -9.622 -6.833 8.573 1.00 97.94 88 SER A N 1
ATOM 711 C CA . SER A 1 88 ? -10.809 -6.450 7.809 1.00 97.94 88 SER A CA 1
ATOM 712 C C . SER A 1 88 ? -11.072 -4.949 7.866 1.00 97.94 88 SER A C 1
ATOM 714 O O . SER A 1 88 ? -11.414 -4.353 6.844 1.00 97.94 88 SER A O 1
ATOM 716 N N . ASP A 1 89 ? -10.857 -4.326 9.027 1.00 98.44 89 ASP A N 1
ATOM 717 C CA . ASP A 1 89 ? -11.026 -2.884 9.205 1.00 98.44 89 ASP A CA 1
ATOM 718 C C . ASP A 1 89 ? -9.965 -2.116 8.421 1.00 98.44 89 ASP A C 1
ATOM 720 O O . ASP A 1 89 ? -10.289 -1.181 7.690 1.00 98.44 89 ASP A O 1
ATOM 724 N N . VAL A 1 90 ? -8.702 -2.546 8.512 1.00 98.44 90 VAL A N 1
ATOM 725 C CA . VAL A 1 90 ? -7.588 -1.931 7.776 1.00 98.44 90 VAL A CA 1
ATOM 726 C C . VAL A 1 90 ? -7.809 -2.040 6.269 1.00 98.44 90 VAL A C 1
ATOM 728 O O . VAL A 1 90 ? -7.713 -1.038 5.561 1.00 98.44 90 VAL A O 1
ATOM 731 N N . ILE A 1 91 ? -8.155 -3.232 5.771 1.00 98.38 91 ILE A N 1
ATOM 732 C CA . ILE A 1 91 ? -8.412 -3.482 4.346 1.00 98.38 91 ILE A CA 1
ATOM 733 C C . ILE A 1 91 ? -9.575 -2.620 3.853 1.00 98.38 91 ILE A C 1
ATOM 735 O O . ILE A 1 91 ? -9.477 -2.014 2.785 1.00 98.38 91 ILE A O 1
ATOM 739 N N . LYS A 1 92 ? -10.663 -2.536 4.627 1.00 98.50 92 LYS A N 1
ATOM 740 C CA . LYS A 1 92 ? -11.815 -1.695 4.296 1.00 98.50 92 LYS A CA 1
ATOM 741 C C . LYS A 1 92 ? -11.409 -0.224 4.223 1.00 98.50 92 LYS A C 1
ATOM 743 O O . LYS A 1 92 ? -11.636 0.416 3.201 1.00 98.50 92 LYS A O 1
ATOM 748 N N . VAL A 1 93 ? -10.756 0.295 5.264 1.00 98.62 93 VAL A N 1
ATOM 749 C CA . VAL A 1 93 ? -10.335 1.701 5.332 1.00 98.62 93 VAL A CA 1
ATOM 750 C C . VAL A 1 93 ? -9.397 2.055 4.183 1.00 98.62 93 VAL A C 1
ATOM 752 O O . VAL A 1 93 ? -9.638 3.046 3.494 1.00 98.62 93 VAL A O 1
ATOM 755 N N . PHE A 1 94 ? -8.363 1.252 3.935 1.00 98.31 94 PHE A N 1
ATOM 756 C CA . PHE A 1 94 ? -7.428 1.504 2.842 1.00 98.31 94 PHE A CA 1
ATOM 757 C C . PHE A 1 94 ? -8.096 1.378 1.476 1.00 98.31 94 PHE A C 1
ATOM 759 O O . PHE A 1 94 ? -7.976 2.292 0.665 1.00 98.31 94 PHE A O 1
ATOM 766 N N . GLY A 1 95 ? -8.853 0.308 1.229 1.00 97.50 95 GLY A N 1
ATOM 767 C CA . GLY A 1 95 ? -9.557 0.122 -0.037 1.00 97.50 95 GLY A CA 1
ATOM 768 C C . GLY A 1 95 ? -10.503 1.280 -0.354 1.00 97.50 95 GLY A C 1
ATOM 769 O O . GLY A 1 95 ? -10.447 1.847 -1.443 1.00 97.50 95 GLY A O 1
ATOM 770 N N . ASP A 1 96 ? -11.326 1.687 0.610 1.00 97.94 96 ASP A N 1
ATOM 771 C CA . ASP A 1 96 ? -12.392 2.665 0.373 1.00 97.94 96 ASP A CA 1
ATOM 772 C C . ASP A 1 96 ? -11.872 4.107 0.269 1.00 97.94 96 ASP A C 1
ATOM 774 O O . ASP A 1 96 ? -12.461 4.913 -0.447 1.00 97.94 96 ASP A O 1
ATOM 778 N N . ASN A 1 97 ? -10.758 4.443 0.929 1.00 98.25 97 ASN A N 1
ATOM 779 C CA . ASN A 1 97 ? -10.312 5.838 1.062 1.00 98.25 97 ASN A CA 1
ATOM 780 C C . ASN A 1 97 ? -9.067 6.194 0.238 1.00 98.25 97 ASN A C 1
ATOM 782 O O . ASN A 1 97 ? -8.731 7.373 0.150 1.00 98.25 97 ASN A O 1
ATOM 786 N N . ILE A 1 98 ? -8.369 5.214 -0.341 1.00 98.06 98 ILE A N 1
ATOM 787 C CA . ILE A 1 98 ? -7.156 5.472 -1.122 1.00 98.06 98 ILE A CA 1
ATOM 788 C C . ILE A 1 98 ? -7.494 5.676 -2.600 1.00 98.06 98 ILE A C 1
ATOM 790 O O . ILE A 1 98 ? -8.153 4.848 -3.233 1.00 98.06 98 ILE A O 1
ATOM 794 N N . GLU A 1 99 ? -7.004 6.778 -3.151 1.00 98.00 99 GLU A N 1
ATOM 795 C CA . GLU A 1 99 ? -6.920 7.030 -4.586 1.00 98.00 99 GLU A CA 1
ATOM 796 C C . GLU A 1 99 ? -5.594 6.471 -5.113 1.00 98.00 99 GLU A C 1
ATOM 798 O O . GLU A 1 99 ? -4.573 6.533 -4.430 1.00 98.00 99 GLU A O 1
ATOM 803 N N . VAL A 1 100 ? -5.591 5.917 -6.323 1.00 98.12 100 VAL A N 1
ATOM 804 C CA . VAL A 1 100 ? -4.382 5.362 -6.937 1.00 98.12 100 VAL A CA 1
ATOM 805 C C . VAL A 1 100 ? -4.103 6.113 -8.228 1.00 98.12 100 VAL A C 1
ATOM 807 O O . VAL A 1 100 ? -5.008 6.304 -9.034 1.00 98.12 100 VAL A O 1
ATOM 810 N N . VAL A 1 101 ? -2.856 6.544 -8.414 1.00 98.31 101 VAL A N 1
ATOM 811 C CA . VAL A 1 101 ? -2.387 7.267 -9.607 1.00 98.31 101 VAL A CA 1
ATOM 812 C C . VAL A 1 101 ? -0.998 6.777 -10.011 1.00 98.31 101 VAL A C 1
ATOM 814 O O . VAL A 1 101 ? -0.311 6.125 -9.228 1.00 98.31 101 VAL A O 1
ATOM 817 N N . ASN A 1 102 ? -0.531 7.115 -11.211 1.00 97.94 102 ASN A N 1
ATOM 818 C CA . ASN A 1 102 ? 0.881 6.958 -11.557 1.00 97.94 102 ASN A CA 1
ATOM 819 C C . ASN A 1 102 ? 1.698 8.205 -11.182 1.00 97.94 102 ASN A C 1
ATOM 821 O O . ASN A 1 102 ? 1.185 9.327 -11.152 1.00 97.94 102 ASN A O 1
ATOM 825 N N . SER A 1 103 ? 2.992 8.016 -10.910 1.00 96.31 103 SER A N 1
ATOM 826 C CA . SER A 1 103 ? 3.917 9.128 -10.669 1.00 96.31 103 SER A CA 1
ATOM 827 C C . SER A 1 103 ? 4.100 10.014 -11.909 1.00 96.31 103 SER A C 1
ATOM 829 O O . SER A 1 103 ? 3.991 9.558 -13.044 1.00 96.31 103 SER A O 1
ATOM 831 N N . GLN A 1 104 ? 4.411 11.294 -11.691 1.00 94.00 104 GLN A N 1
ATOM 832 C CA . GLN A 1 104 ? 4.605 12.290 -12.750 1.00 94.00 104 GLN A CA 1
ATOM 833 C C . GLN A 1 104 ? 6.071 12.727 -12.836 1.00 94.00 104 GLN A C 1
ATOM 835 O O . GLN A 1 104 ? 6.749 12.857 -11.810 1.00 94.00 104 GLN A O 1
ATOM 840 N N . ALA A 1 105 ? 6.554 13.013 -14.046 1.00 91.62 105 ALA A N 1
ATOM 841 C CA . ALA A 1 105 ? 7.869 13.612 -14.254 1.00 91.62 105 ALA A CA 1
ATOM 842 C C . ALA A 1 105 ? 7.833 15.102 -13.878 1.00 91.62 105 ALA A C 1
ATOM 844 O O . ALA A 1 105 ? 7.266 15.919 -14.591 1.00 91.62 105 ALA A O 1
ATOM 845 N N . ARG A 1 106 ? 8.430 15.465 -12.735 1.00 88.25 106 ARG A N 1
ATOM 846 C CA . ARG A 1 106 ? 8.425 16.857 -12.229 1.00 88.25 106 ARG A CA 1
ATOM 847 C C . ARG A 1 106 ? 9.682 17.669 -12.551 1.00 88.25 106 ARG A C 1
ATOM 849 O O . ARG A 1 106 ? 9.721 18.859 -12.268 1.00 88.25 106 ARG A O 1
ATOM 856 N N . ARG A 1 107 ? 10.739 17.031 -13.056 1.00 88.62 107 ARG A N 1
ATOM 857 C CA . ARG A 1 107 ? 12.030 17.668 -13.362 1.00 88.62 107 ARG A CA 1
ATOM 858 C C . ARG A 1 107 ? 12.562 17.130 -14.684 1.00 88.62 107 ARG A C 1
ATOM 860 O O . ARG A 1 107 ? 12.261 15.991 -15.043 1.00 88.62 107 ARG A O 1
ATOM 867 N N . LYS A 1 108 ? 13.375 17.930 -15.375 1.00 84.75 108 LYS A N 1
ATOM 868 C CA . LYS A 1 108 ? 14.083 17.505 -16.589 1.00 84.75 108 LYS A CA 1
ATOM 869 C C . LYS A 1 108 ? 14.923 16.256 -16.282 1.00 84.75 108 LYS A C 1
ATOM 871 O O . LYS A 1 108 ? 15.620 16.225 -15.273 1.00 84.75 108 LYS A O 1
ATOM 876 N N . GLY A 1 109 ? 14.809 15.228 -17.123 1.00 82.25 109 GLY A N 1
ATOM 877 C CA . GLY A 1 109 ? 15.484 13.934 -16.936 1.00 82.25 109 GLY A CA 1
ATOM 878 C C . GLY A 1 109 ? 14.732 12.917 -16.063 1.00 82.25 109 GLY A C 1
ATOM 879 O O . GLY A 1 109 ? 15.159 11.765 -15.971 1.00 82.25 109 GLY A O 1
ATOM 880 N N . ASN A 1 110 ? 13.600 13.289 -15.451 1.00 86.31 110 ASN A N 1
ATOM 881 C CA . ASN A 1 110 ? 12.729 12.322 -14.782 1.00 86.31 110 ASN A CA 1
ATOM 882 C C . ASN A 1 110 ? 11.789 11.644 -15.781 1.00 86.31 110 ASN A C 1
ATOM 884 O O . ASN A 1 110 ? 11.266 12.280 -16.691 1.00 86.31 110 ASN A O 1
ATOM 888 N N . PHE A 1 111 ? 11.509 10.368 -15.534 1.00 90.81 111 PHE A N 1
ATOM 889 C CA . PHE A 1 111 ? 10.533 9.588 -16.286 1.00 90.81 111 PHE A CA 1
ATOM 890 C C . PHE A 1 111 ? 9.209 9.574 -15.523 1.00 90.81 111 PHE A C 1
ATOM 892 O O . PHE A 1 111 ? 9.196 9.414 -14.298 1.00 90.81 111 PHE A O 1
ATOM 899 N N . ALA A 1 112 ? 8.101 9.760 -16.237 1.00 94.56 112 ALA A N 1
ATOM 900 C CA . ALA A 1 112 ? 6.767 9.597 -15.672 1.00 94.56 112 ALA A CA 1
ATOM 901 C C . ALA A 1 112 ? 6.436 8.104 -15.513 1.00 94.56 112 ALA A C 1
ATOM 903 O O . ALA A 1 112 ? 7.125 7.241 -16.056 1.00 94.56 112 ALA A O 1
ATOM 904 N N . GLU A 1 113 ? 5.395 7.807 -14.738 1.00 96.81 113 GLU A N 1
ATOM 905 C CA . GLU A 1 113 ? 4.802 6.472 -14.581 1.00 96.81 113 GLU A CA 1
ATOM 906 C C . GLU A 1 113 ? 5.793 5.377 -14.176 1.00 96.81 113 GLU A C 1
ATOM 908 O O . GLU A 1 113 ? 5.633 4.213 -14.513 1.00 96.81 113 GLU A O 1
ATOM 913 N N . GLN A 1 114 ? 6.818 5.740 -13.408 1.00 96.06 114 GLN A N 1
ATOM 914 C CA . GLN A 1 114 ? 7.775 4.779 -12.848 1.00 96.06 114 GLN A CA 1
ATOM 915 C C . GLN A 1 114 ? 7.284 4.153 -11.536 1.00 96.06 114 GLN A C 1
ATOM 917 O O . GLN A 1 114 ? 7.918 3.245 -11.001 1.00 96.06 114 GLN A O 1
ATOM 922 N N . LYS A 1 115 ? 6.184 4.678 -10.985 1.00 97.06 115 LYS A N 1
ATOM 923 C CA . LYS A 1 115 ? 5.574 4.216 -9.739 1.00 97.06 115 LYS A CA 1
ATOM 924 C C . LYS A 1 115 ? 4.058 4.210 -9.855 1.00 97.06 115 LYS A C 1
ATOM 926 O O . LYS A 1 115 ? 3.479 5.063 -10.539 1.00 97.06 115 LYS A O 1
ATOM 931 N N . VAL A 1 116 ? 3.430 3.326 -9.092 1.00 98.12 116 VAL A N 1
ATOM 932 C CA . VAL A 1 116 ? 2.031 3.462 -8.684 1.00 98.12 116 VAL A CA 1
ATOM 933 C C . VAL A 1 116 ? 2.009 4.120 -7.305 1.00 98.12 116 VAL A C 1
ATOM 935 O O . VAL A 1 116 ? 2.670 3.662 -6.376 1.00 98.12 116 VAL A O 1
ATOM 938 N N . VAL A 1 117 ? 1.279 5.219 -7.175 1.00 98.31 117 VAL A N 1
ATOM 939 C CA . VAL A 1 117 ? 1.216 6.061 -5.980 1.00 98.31 117 VAL A CA 1
ATOM 940 C C . VAL A 1 117 ? -0.174 5.948 -5.367 1.00 98.31 117 VAL A C 1
ATOM 942 O O . VAL A 1 117 ? -1.181 6.160 -6.037 1.00 98.31 117 VAL A O 1
ATOM 945 N N . PHE A 1 118 ? -0.211 5.644 -4.076 1.00 98.50 118 PHE A N 1
ATOM 946 C CA . PHE A 1 118 ? -1.419 5.502 -3.275 1.00 98.50 118 PHE A CA 1
ATOM 947 C C . PHE A 1 118 ? -1.596 6.783 -2.462 1.00 98.50 118 PHE A C 1
ATOM 949 O O . PHE A 1 118 ? -0.771 7.098 -1.600 1.00 98.50 118 PHE A O 1
ATOM 956 N N . LEU A 1 119 ? -2.643 7.544 -2.758 1.00 98.31 119 LEU A N 1
ATOM 957 C CA . LEU A 1 119 ? -2.943 8.849 -2.186 1.00 98.31 119 LEU A CA 1
ATOM 958 C C . LEU A 1 119 ? -4.110 8.764 -1.200 1.00 98.31 119 LEU A C 1
ATOM 960 O O . LEU A 1 119 ? -5.097 8.074 -1.435 1.00 98.31 119 LEU A O 1
ATOM 964 N N . TYR A 1 120 ? -4.036 9.545 -0.128 1.00 97.81 120 TYR A N 1
ATOM 965 C CA . TYR A 1 120 ? -5.188 9.902 0.694 1.00 97.81 120 TYR A CA 1
ATOM 966 C C . TYR A 1 120 ? -5.232 11.423 0.814 1.00 97.81 120 TYR A C 1
ATOM 968 O O . TYR A 1 120 ? -4.235 12.036 1.195 1.00 97.81 120 TYR A O 1
ATOM 976 N N . ASN A 1 121 ? -6.356 12.045 0.446 1.00 95.19 121 ASN A N 1
ATOM 977 C CA . ASN A 1 121 ? -6.508 13.505 0.395 1.00 95.19 121 ASN A CA 1
ATOM 978 C C . ASN A 1 121 ? -5.340 14.195 -0.335 1.00 95.19 121 ASN A C 1
ATOM 980 O O . ASN A 1 121 ? -4.669 15.064 0.223 1.00 95.19 121 ASN A O 1
ATOM 984 N N . LYS A 1 122 ? -5.049 13.751 -1.567 1.00 95.31 122 LYS A N 1
ATOM 985 C CA . LYS A 1 122 ? -3.948 14.253 -2.419 1.00 95.31 122 LYS A CA 1
ATOM 986 C C . LYS A 1 122 ? -2.538 14.085 -1.832 1.00 95.31 122 LYS A C 1
ATOM 988 O O . LYS A 1 122 ? -1.564 14.567 -2.405 1.00 95.31 122 LYS A O 1
ATOM 993 N N . THR A 1 123 ? -2.402 13.383 -0.710 1.00 95.69 123 THR A N 1
ATOM 994 C CA . THR A 1 123 ? -1.126 13.154 -0.036 1.00 95.69 123 THR A CA 1
ATOM 995 C C . THR A 1 123 ? -0.678 11.713 -0.241 1.00 95.69 123 THR A C 1
ATOM 997 O O . THR A 1 123 ? -1.425 10.786 0.060 1.00 95.69 123 THR A O 1
ATOM 1000 N N . THR A 1 124 ? 0.565 11.507 -0.687 1.00 97.62 124 THR A N 1
ATOM 1001 C CA . THR A 1 124 ? 1.155 10.164 -0.825 1.00 97.62 124 THR A CA 1
ATOM 1002 C C . THR A 1 124 ? 1.190 9.434 0.505 1.00 97.62 124 THR A C 1
ATOM 1004 O O . THR A 1 124 ? 1.857 9.895 1.431 1.00 97.62 124 THR A O 1
ATOM 1007 N N . LEU A 1 125 ? 0.506 8.295 0.566 1.00 97.69 125 LEU A N 1
ATOM 1008 C CA . LEU A 1 125 ? 0.486 7.347 1.674 1.00 97.69 125 LEU A CA 1
ATOM 1009 C C . LEU A 1 125 ? 1.439 6.180 1.405 1.00 97.69 125 LEU A C 1
ATOM 1011 O O . LEU A 1 125 ? 2.183 5.799 2.306 1.00 97.69 125 LEU A O 1
ATOM 1015 N N . ALA A 1 126 ? 1.451 5.644 0.183 1.00 97.94 126 ALA A N 1
ATOM 1016 C CA . ALA A 1 126 ? 2.370 4.584 -0.219 1.00 97.94 126 ALA A CA 1
ATOM 1017 C C . ALA A 1 126 ? 2.777 4.683 -1.694 1.00 97.94 126 ALA A C 1
ATOM 1019 O O . ALA A 1 126 ? 2.129 5.366 -2.487 1.00 97.94 126 ALA A O 1
ATOM 1020 N N . GLU A 1 127 ? 3.841 3.976 -2.058 1.00 97.75 127 GLU A N 1
ATOM 1021 C CA . GLU A 1 127 ? 4.335 3.846 -3.428 1.00 97.75 127 GLU A CA 1
ATOM 1022 C C . GLU A 1 127 ? 4.691 2.385 -3.723 1.00 97.75 127 GLU A C 1
ATOM 1024 O O . GLU A 1 127 ? 5.320 1.721 -2.899 1.00 97.75 127 GLU A O 1
ATOM 1029 N N . LEU A 1 128 ? 4.314 1.903 -4.905 1.00 97.50 128 LEU A N 1
ATOM 1030 C CA . LEU A 1 128 ? 4.807 0.665 -5.501 1.00 97.50 128 LEU A CA 1
ATOM 1031 C C . LEU A 1 128 ? 5.745 1.030 -6.653 1.00 97.50 128 LEU A C 1
ATOM 1033 O O . LEU A 1 128 ? 5.343 1.737 -7.578 1.00 97.50 128 LEU A O 1
ATOM 1037 N N . GLU A 1 129 ? 6.986 0.562 -6.600 1.00 96.31 129 GLU A N 1
ATOM 1038 C CA . GLU A 1 129 ? 8.010 0.898 -7.590 1.00 96.31 129 GLU A CA 1
ATOM 1039 C C . GLU A 1 129 ? 9.011 -0.240 -7.812 1.00 96.31 129 GLU A C 1
ATOM 1041 O O . GLU A 1 129 ? 9.172 -1.124 -6.967 1.00 96.31 129 GLU A O 1
ATOM 1046 N N . MET A 1 130 ? 9.737 -0.157 -8.928 1.00 95.69 130 MET A N 1
ATOM 1047 C CA . MET A 1 130 ? 10.931 -0.962 -9.176 1.00 95.69 130 MET A CA 1
ATOM 1048 C C . MET A 1 130 ? 12.172 -0.243 -8.646 1.00 95.69 130 MET A C 1
ATOM 1050 O O . MET A 1 130 ? 12.462 0.892 -9.031 1.00 95.69 130 MET A O 1
ATOM 1054 N N . ARG A 1 131 ? 12.932 -0.908 -7.777 1.00 94.19 131 ARG A N 1
ATOM 1055 C CA . ARG A 1 131 ? 14.236 -0.445 -7.307 1.00 94.19 131 ARG A CA 1
ATOM 1056 C C . ARG A 1 131 ? 15.338 -0.922 -8.232 1.00 94.19 131 ARG A C 1
ATOM 1058 O O . ARG A 1 131 ? 15.482 -2.121 -8.466 1.00 94.19 131 ARG A O 1
ATOM 1065 N N . ASN A 1 132 ? 16.109 0.051 -8.706 1.00 92.31 132 ASN A N 1
ATOM 1066 C CA . ASN A 1 132 ? 17.279 -0.131 -9.560 1.00 92.31 132 ASN A CA 1
ATOM 1067 C C . ASN A 1 132 ? 18.375 0.883 -9.189 1.00 92.31 132 ASN A C 1
ATOM 1069 O O . ASN A 1 132 ? 19.024 1.461 -10.058 1.00 92.31 132 ASN A O 1
ATOM 1073 N N . ASP A 1 133 ? 18.503 1.191 -7.897 1.00 88.06 133 ASP A N 1
ATOM 1074 C CA . ASP A 1 133 ? 19.390 2.245 -7.387 1.00 88.06 133 ASP A CA 1
ATOM 1075 C C . ASP A 1 133 ? 20.809 1.755 -7.078 1.00 88.06 133 ASP A C 1
ATOM 1077 O O . ASP A 1 133 ? 21.742 2.551 -7.058 1.00 88.06 133 ASP A O 1
ATOM 1081 N N . SER A 1 134 ? 20.989 0.455 -6.859 1.00 92.00 134 SER A N 1
ATOM 1082 C CA . SER A 1 134 ? 22.289 -0.139 -6.543 1.00 92.00 134 SER A CA 1
ATOM 10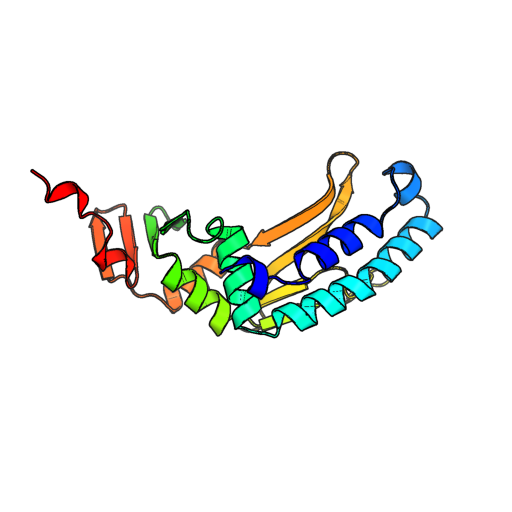83 C C . SER A 1 134 ? 22.319 -1.615 -6.919 1.00 92.00 134 SER A C 1
ATOM 1085 O O . SER A 1 134 ? 21.270 -2.224 -7.106 1.00 92.00 134 SER A O 1
ATOM 1087 N N . ILE A 1 135 ? 23.510 -2.219 -6.940 1.00 92.06 135 ILE A N 1
ATOM 1088 C CA . ILE A 1 135 ? 23.675 -3.664 -7.176 1.00 92.06 135 ILE A CA 1
ATOM 1089 C C . ILE A 1 135 ? 22.881 -4.507 -6.160 1.00 92.06 135 ILE A C 1
ATOM 1091 O O . ILE A 1 135 ? 22.304 -5.530 -6.510 1.00 92.06 135 ILE A O 1
ATOM 1095 N N . LYS A 1 136 ? 22.792 -4.032 -4.907 1.00 93.25 136 LYS A N 1
ATOM 1096 C CA . LYS A 1 136 ? 22.034 -4.665 -3.816 1.00 93.25 136 LYS A CA 1
ATOM 1097 C C . LYS A 1 136 ? 20.520 -4.540 -4.005 1.00 93.25 136 LYS A C 1
ATOM 1099 O O . LYS A 1 136 ? 19.762 -5.387 -3.536 1.00 93.25 136 LYS A O 1
ATOM 1104 N N . HIS A 1 137 ? 20.085 -3.464 -4.652 1.00 92.62 137 HIS A N 1
ATOM 1105 C CA . HIS A 1 137 ? 18.685 -3.125 -4.873 1.00 92.62 137 HIS A CA 1
ATOM 1106 C C . HIS A 1 137 ? 18.413 -2.948 -6.365 1.00 92.62 137 HIS A C 1
ATOM 1108 O O . HIS A 1 137 ? 18.030 -1.868 -6.821 1.00 92.62 137 HIS A O 1
ATOM 1114 N N . TYR A 1 138 ? 18.653 -4.027 -7.108 1.00 95.31 138 TYR A N 1
ATOM 1115 C CA . TYR A 1 138 ? 18.423 -4.117 -8.542 1.00 95.31 138 TYR A CA 1
ATOM 1116 C C . TYR A 1 138 ? 17.317 -5.130 -8.845 1.00 95.31 138 TYR A C 1
ATOM 1118 O O . TYR A 1 138 ? 17.294 -6.201 -8.237 1.00 95.31 138 TYR A O 1
ATOM 1126 N N . LYS A 1 139 ? 16.394 -4.787 -9.756 1.00 94.31 139 LYS A N 1
ATOM 1127 C CA . LYS A 1 139 ? 15.239 -5.623 -10.138 1.00 94.31 139 LYS A CA 1
ATOM 1128 C C . LYS A 1 139 ? 14.355 -6.049 -8.961 1.00 94.31 139 LYS A C 1
ATOM 1130 O O . LYS A 1 139 ? 13.760 -7.122 -8.970 1.00 94.31 139 LYS A O 1
ATOM 1135 N N . GLN A 1 140 ? 14.238 -5.194 -7.947 1.00 94.75 140 GLN A N 1
ATOM 1136 C CA . GLN A 1 140 ? 13.411 -5.462 -6.767 1.00 94.75 140 GLN A CA 1
ATOM 1137 C C . GLN A 1 140 ? 12.120 -4.656 -6.807 1.00 94.75 140 GLN A C 1
ATOM 1139 O O . GLN A 1 140 ? 12.136 -3.454 -7.057 1.00 94.75 140 GLN A O 1
ATOM 1144 N N . VAL A 1 141 ? 11.005 -5.299 -6.484 1.00 94.56 141 VAL A N 1
ATOM 1145 C CA . VAL A 1 141 ? 9.735 -4.609 -6.256 1.00 94.56 141 VAL A CA 1
ATOM 1146 C C . VAL A 1 141 ? 9.744 -4.067 -4.833 1.00 94.56 141 VAL A C 1
ATOM 1148 O O . VAL A 1 141 ? 9.982 -4.810 -3.880 1.00 94.56 141 VAL A O 1
ATOM 1151 N N . ARG A 1 142 ? 9.471 -2.774 -4.666 1.00 95.06 142 ARG A N 1
ATOM 1152 C CA . ARG A 1 142 ? 9.292 -2.153 -3.352 1.00 95.06 142 ARG A CA 1
ATOM 1153 C C . ARG A 1 142 ? 7.886 -1.596 -3.232 1.00 95.06 142 ARG A C 1
ATOM 1155 O O . ARG A 1 142 ? 7.499 -0.722 -4.001 1.00 95.06 142 ARG A O 1
ATOM 1162 N N . PHE A 1 143 ? 7.172 -2.046 -2.205 1.00 95.44 143 PHE A N 1
ATOM 1163 C CA . PHE A 1 143 ? 5.990 -1.367 -1.691 1.00 95.44 143 PHE A CA 1
ATOM 1164 C C . PHE A 1 143 ? 6.378 -0.602 -0.423 1.00 95.44 143 PHE A C 1
ATOM 1166 O O . PHE A 1 143 ? 6.697 -1.205 0.600 1.00 95.44 143 PHE A O 1
ATOM 1173 N N . ASN A 1 144 ? 6.416 0.725 -0.498 1.00 95.06 144 ASN A N 1
ATOM 1174 C CA . ASN A 1 144 ? 6.825 1.584 0.607 1.00 95.06 144 ASN A CA 1
ATOM 1175 C C . ASN A 1 144 ? 5.632 2.381 1.131 1.00 95.06 144 ASN A C 1
ATOM 1177 O O . ASN A 1 144 ? 5.092 3.216 0.410 1.00 95.06 144 ASN A O 1
ATOM 1181 N N . MET A 1 145 ? 5.249 2.159 2.387 1.00 96.00 145 MET A N 1
ATOM 1182 C CA . MET A 1 145 ? 4.147 2.861 3.046 1.00 96.00 145 MET A CA 1
ATOM 1183 C C . MET A 1 145 ? 4.670 3.810 4.130 1.00 96.00 145 MET A C 1
ATOM 1185 O O . MET A 1 145 ? 5.433 3.424 5.014 1.00 96.00 145 MET A O 1
ATOM 1189 N N . LEU A 1 146 ? 4.228 5.067 4.092 1.00 97.06 146 LEU A N 1
ATOM 1190 C CA . LEU A 1 146 ? 4.621 6.102 5.043 1.00 97.06 146 LEU A CA 1
ATOM 1191 C C . LEU A 1 146 ? 3.816 5.969 6.338 1.00 97.06 146 LEU A C 1
ATOM 1193 O O . LEU A 1 146 ? 2.686 6.456 6.434 1.00 97.06 146 LEU A O 1
ATOM 1197 N N . LYS A 1 147 ? 4.430 5.351 7.355 1.00 96.19 147 LYS A N 1
ATOM 1198 C CA . LYS A 1 147 ? 3.809 5.067 8.660 1.00 96.19 147 LYS A CA 1
ATOM 1199 C C . LYS A 1 147 ? 3.002 6.240 9.243 1.00 96.19 147 LYS A C 1
ATOM 1201 O O . LYS A 1 147 ? 1.841 6.000 9.556 1.00 96.19 147 LYS A O 1
ATOM 1206 N N . PRO A 1 148 ? 3.520 7.481 9.389 1.00 96.44 148 PRO A N 1
ATOM 1207 C CA . PRO A 1 148 ? 2.737 8.559 10.005 1.00 96.44 148 PRO A CA 1
ATOM 1208 C C . PRO A 1 148 ? 1.424 8.851 9.268 1.00 96.44 148 PRO A C 1
ATOM 1210 O O . PRO A 1 148 ? 0.399 9.103 9.889 1.00 96.44 148 PRO A O 1
ATOM 1213 N N . LYS A 1 149 ? 1.428 8.751 7.935 1.00 97.56 149 LYS A N 1
ATOM 1214 C CA . LYS A 1 149 ? 0.259 9.040 7.097 1.00 97.56 149 LYS A CA 1
ATOM 1215 C C . LYS A 1 149 ? -0.737 7.885 7.074 1.00 97.56 149 LYS A C 1
ATOM 1217 O O . LYS A 1 149 ? -1.942 8.118 7.113 1.00 97.56 149 LYS A O 1
ATOM 1222 N N . ALA A 1 150 ? -0.234 6.652 7.045 1.00 97.38 150 ALA A N 1
ATOM 1223 C CA . ALA A 1 150 ? -1.064 5.463 7.195 1.00 97.38 150 ALA A CA 1
ATOM 1224 C C . ALA A 1 150 ? -1.755 5.446 8.568 1.00 97.38 150 ALA A C 1
ATOM 1226 O O . ALA A 1 150 ? -2.965 5.246 8.640 1.00 97.38 150 ALA A O 1
ATOM 1227 N N . MET A 1 151 ? -1.011 5.755 9.638 1.00 97.88 151 MET A N 1
ATOM 1228 C CA . MET A 1 151 ? -1.563 5.892 10.987 1.00 97.88 151 MET A CA 1
ATOM 1229 C C . MET A 1 151 ? -2.595 7.015 11.064 1.00 97.88 151 MET A C 1
ATOM 1231 O O . MET A 1 151 ? -3.681 6.777 11.578 1.00 97.88 151 MET A O 1
ATOM 1235 N N . TYR A 1 152 ? -2.324 8.194 10.492 1.00 97.31 152 TYR A N 1
ATOM 1236 C CA . TYR A 1 152 ? -3.309 9.279 10.4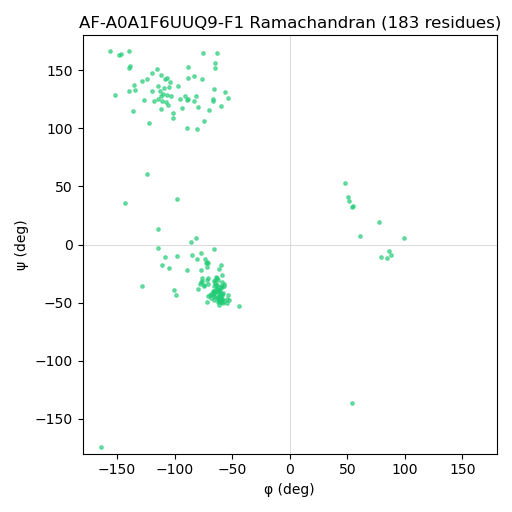34 1.00 97.31 152 TYR A CA 1
ATOM 1237 C C . TYR A 1 152 ? -4.634 8.830 9.801 1.00 97.31 152 TYR A C 1
ATOM 1239 O O . TYR A 1 152 ? -5.700 9.089 10.356 1.00 97.31 152 TYR A O 1
ATOM 1247 N N . LEU A 1 153 ? -4.588 8.126 8.662 1.00 98.31 153 LEU A N 1
ATOM 1248 C CA . LEU A 1 153 ? -5.794 7.600 8.018 1.00 98.31 153 LEU A CA 1
ATOM 1249 C C . LEU A 1 153 ? -6.532 6.599 8.921 1.00 98.31 153 LEU A C 1
ATOM 1251 O O . LEU A 1 153 ? -7.742 6.732 9.102 1.00 98.31 153 LEU A O 1
ATOM 1255 N N . LEU A 1 154 ? -5.821 5.623 9.492 1.00 98.38 154 LEU A N 1
ATOM 1256 C CA . LEU A 1 154 ? -6.427 4.602 10.351 1.00 98.38 154 LEU A CA 1
ATOM 1257 C C . LEU A 1 154 ? -7.058 5.217 11.601 1.00 98.38 154 LEU A C 1
ATOM 1259 O O . LEU A 1 154 ? -8.229 4.972 11.862 1.00 98.38 154 LEU A O 1
ATOM 1263 N N . LEU A 1 155 ? -6.329 6.069 12.324 1.00 97.94 155 LEU A N 1
ATOM 1264 C CA . LEU A 1 155 ? -6.815 6.722 13.543 1.00 97.94 155 LEU A CA 1
ATOM 1265 C C . LEU A 1 155 ? -7.987 7.670 13.268 1.00 97.94 155 LEU A C 1
ATOM 1267 O O . LEU A 1 155 ? -8.898 7.777 14.081 1.00 97.94 155 LEU A O 1
ATOM 1271 N N . LYS A 1 156 ? -8.009 8.317 12.097 1.00 97.88 156 LYS A N 1
ATOM 1272 C CA . LYS A 1 156 ? -9.128 9.169 11.676 1.00 97.88 156 LYS A CA 1
ATOM 1273 C C . LYS A 1 156 ? -10.394 8.378 11.333 1.00 97.88 156 LYS A C 1
ATOM 1275 O O . LYS A 1 156 ? -11.487 8.932 11.415 1.00 97.88 156 LYS A O 1
ATOM 1280 N N . LYS A 1 157 ? -10.267 7.129 10.877 1.00 98.31 157 LYS A N 1
ATOM 1281 C CA . LYS A 1 157 ? -11.399 6.315 10.393 1.00 98.31 157 LYS A CA 1
ATOM 1282 C C . LYS A 1 157 ? -11.847 5.233 11.371 1.00 98.31 157 LYS A C 1
ATOM 1284 O O . LYS A 1 157 ? -12.974 4.764 11.249 1.00 98.31 157 LYS A O 1
ATOM 1289 N N . LEU A 1 158 ? -10.991 4.836 12.309 1.00 98.19 158 LEU A N 1
ATOM 1290 C CA . LEU A 1 158 ? -11.246 3.764 13.265 1.00 98.19 158 LEU A CA 1
ATOM 1291 C C . LEU A 1 158 ? -11.107 4.310 14.692 1.00 98.19 158 LEU A C 1
ATOM 1293 O O . LEU A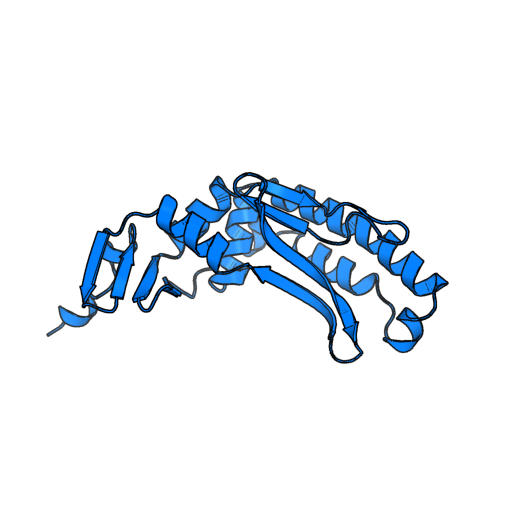 1 158 ? -9.981 4.521 15.160 1.00 98.19 158 LEU A O 1
ATOM 1297 N N . PRO A 1 159 ? -12.228 4.529 15.403 1.00 97.62 159 PRO A N 1
ATOM 1298 C CA . PRO A 1 159 ? -12.176 5.011 16.773 1.00 97.62 159 PRO A CA 1
ATOM 1299 C C . PRO A 1 159 ? -11.517 3.973 17.681 1.00 97.62 159 PRO A C 1
ATOM 1301 O O . PRO A 1 159 ? -11.515 2.771 17.393 1.00 97.62 159 PRO A O 1
ATOM 1304 N N . ILE A 1 160 ? -10.978 4.450 18.801 1.00 98.06 160 ILE A N 1
ATOM 1305 C CA . ILE A 1 160 ? -10.578 3.583 19.908 1.00 98.06 160 ILE A CA 1
ATOM 1306 C C . ILE A 1 160 ? -11.857 2.974 20.479 1.00 98.06 160 ILE A C 1
ATOM 1308 O O . ILE A 1 160 ? -12.767 3.697 20.875 1.00 98.06 160 ILE A O 1
ATOM 1312 N N . THR A 1 161 ? -11.925 1.650 20.514 1.00 97.69 161 THR A N 1
ATOM 1313 C CA . THR A 1 161 ? -13.079 0.900 21.030 1.00 97.69 161 THR A CA 1
ATOM 1314 C C . THR A 1 161 ? -12.760 0.176 22.331 1.00 97.69 161 THR A C 1
ATOM 1316 O O . THR A 1 161 ? -13.672 -0.185 23.067 1.00 97.69 161 THR A O 1
ATOM 1319 N N . LEU A 1 162 ? -11.475 -0.016 22.649 1.00 97.12 162 LEU A N 1
ATOM 1320 C CA . LEU A 1 162 ? -11.035 -0.604 23.910 1.00 97.12 162 LEU A CA 1
ATOM 1321 C C . LEU A 1 162 ? -9.639 -0.094 24.301 1.00 97.12 162 LEU A C 1
ATOM 1323 O O . LEU A 1 162 ? -8.684 -0.202 23.531 1.00 97.12 162 LEU A O 1
ATOM 1327 N N . LYS A 1 163 ? -9.497 0.391 25.538 1.00 97.38 163 LYS A N 1
ATOM 1328 C CA . LYS A 1 163 ? -8.195 0.602 26.189 1.00 97.38 163 LYS A CA 1
ATOM 1329 C C . LYS A 1 163 ? -7.808 -0.688 26.914 1.00 97.38 163 LYS A C 1
ATOM 1331 O O . LYS A 1 163 ? -8.324 -0.969 27.989 1.00 97.38 163 LYS A O 1
ATOM 1336 N N . TYR A 1 164 ? -6.937 -1.500 26.312 1.00 96.25 164 TYR A N 1
ATOM 1337 C CA . TYR A 1 164 ? -6.559 -2.800 26.884 1.00 96.25 164 TYR A CA 1
ATOM 1338 C C . TYR A 1 164 ? -5.610 -2.647 28.084 1.00 96.25 164 TYR A C 1
ATOM 1340 O O . TYR A 1 164 ? -5.693 -3.416 29.040 1.00 96.25 164 TYR A O 1
ATOM 1348 N N . ASN A 1 165 ? -4.709 -1.660 28.030 1.00 95.25 165 ASN A N 1
ATOM 1349 C CA . ASN A 1 165 ? -3.914 -1.141 29.151 1.00 95.25 165 ASN A CA 1
ATOM 1350 C C . ASN A 1 165 ? -3.311 0.231 28.771 1.00 95.25 165 ASN A C 1
ATOM 1352 O O . ASN A 1 165 ? -3.577 0.743 27.685 1.00 95.25 165 ASN A O 1
ATOM 1356 N N . GLU A 1 166 ? -2.460 0.810 29.625 1.00 96.38 166 GLU A N 1
ATOM 1357 C CA . GLU A 1 166 ? -1.810 2.117 29.391 1.00 96.38 166 GLU A CA 1
ATOM 1358 C C . GLU A 1 166 ? -0.924 2.195 28.135 1.00 96.38 166 GLU A C 1
ATOM 1360 O O . GLU A 1 166 ? -0.604 3.283 27.668 1.00 96.38 166 GLU A O 1
ATOM 1365 N N . LYS A 1 167 ? -0.515 1.056 27.568 1.00 97.56 167 LYS A N 1
ATOM 1366 C CA . LYS A 1 167 ? 0.372 0.980 26.398 1.00 97.56 167 LYS A CA 1
ATOM 1367 C C . LYS A 1 167 ? -0.302 0.391 25.160 1.00 97.56 167 LYS A C 1
ATOM 1369 O O . LYS A 1 167 ? 0.356 0.313 24.125 1.00 97.56 167 LYS A O 1
ATOM 1374 N N . VAL A 1 168 ? -1.562 -0.048 25.243 1.00 98.19 168 VAL A N 1
ATOM 1375 C CA . VAL A 1 168 ? -2.254 -0.763 24.159 1.00 98.19 168 VAL A CA 1
ATOM 1376 C C . VAL A 1 168 ? -3.677 -0.238 23.984 1.00 98.19 168 VAL A C 1
ATOM 1378 O O . VAL A 1 168 ? -4.541 -0.441 24.842 1.00 98.19 168 VAL A O 1
ATOM 1381 N N . LEU A 1 169 ? -3.923 0.372 22.827 1.00 98.50 169 LEU A N 1
ATOM 1382 C CA . LEU A 1 169 ? -5.236 0.817 22.372 1.00 98.50 169 LEU A CA 1
ATOM 1383 C C . LEU A 1 169 ? -5.716 -0.070 21.226 1.00 98.50 169 LEU A C 1
ATOM 1385 O O . LEU A 1 169 ? -4.976 -0.381 20.292 1.00 98.50 169 LEU A O 1
ATOM 1389 N N . VAL A 1 170 ? -6.972 -0.481 21.304 1.00 98.44 170 VAL A N 1
ATOM 1390 C CA . VAL A 1 170 ? -7.620 -1.358 20.334 1.00 98.44 170 VAL A CA 1
ATOM 1391 C C . VAL A 1 170 ? -8.702 -0.559 19.621 1.00 98.44 170 VAL A C 1
ATOM 1393 O O . VAL A 1 170 ? -9.485 0.150 20.257 1.00 98.44 170 VAL A O 1
ATOM 1396 N N . HIS A 1 171 ? -8.718 -0.656 18.296 1.00 98.62 171 HIS A N 1
ATOM 1397 C CA . HIS A 1 171 ? -9.562 0.155 17.428 1.00 98.62 171 HIS A CA 1
ATOM 1398 C C . HIS A 1 17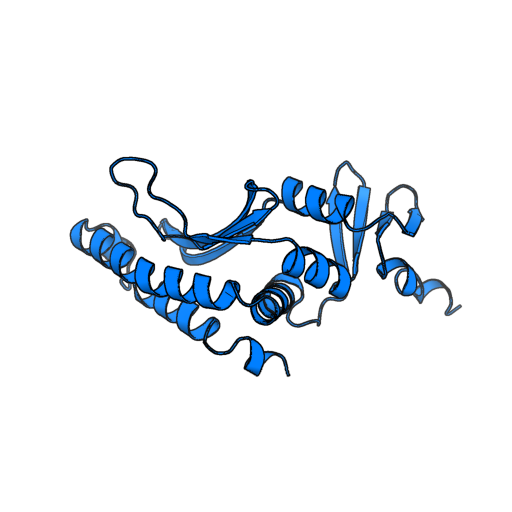1 ? -10.592 -0.691 16.683 1.00 98.62 171 HIS A C 1
ATOM 1400 O O . HIS A 1 171 ? -10.337 -1.851 16.354 1.00 98.62 171 HIS A O 1
ATOM 1406 N N . GLY A 1 172 ? -11.738 -0.081 16.372 1.00 97.94 172 GLY A N 1
ATOM 1407 C CA . GLY A 1 172 ? -12.779 -0.701 15.551 1.00 97.94 172 GLY A CA 1
ATOM 1408 C C . GLY A 1 172 ? -13.230 -2.069 16.075 1.00 97.94 172 GLY A C 1
ATOM 1409 O O . GLY A 1 172 ? -13.397 -2.272 17.285 1.00 97.94 172 GLY A O 1
ATOM 1410 N N . ASP A 1 173 ? -13.384 -3.019 15.160 1.00 97.88 173 ASP A N 1
ATOM 1411 C CA . ASP A 1 173 ? -13.882 -4.365 15.430 1.00 97.88 173 ASP A CA 1
ATOM 1412 C C . ASP A 1 173 ? -12.838 -5.284 16.075 1.00 97.88 173 ASP A C 1
ATOM 1414 O O . ASP A 1 173 ? -13.187 -6.368 16.551 1.00 97.88 173 ASP A O 1
ATOM 1418 N N . ALA A 1 174 ? -11.575 -4.856 16.184 1.00 97.69 174 ALA A N 1
ATOM 1419 C CA . ALA A 1 174 ? -10.554 -5.625 16.896 1.00 97.69 174 ALA A CA 1
ATOM 1420 C C . ALA A 1 174 ? -10.933 -5.868 18.366 1.00 97.69 174 ALA A C 1
ATOM 1422 O O . ALA A 1 174 ? -10.632 -6.934 18.904 1.00 97.69 174 ALA A O 1
ATOM 1423 N N . SER A 1 175 ? -11.655 -4.934 18.997 1.00 96.19 175 SER A N 1
ATOM 1424 C CA . SER A 1 175 ? -12.152 -5.061 20.379 1.00 96.19 175 SER A CA 1
ATOM 1425 C C . SER A 1 175 ? -13.060 -6.276 20.584 1.00 96.19 175 SER A C 1
ATOM 1427 O O . SER A 1 175 ? -13.107 -6.843 21.674 1.00 96.19 175 SER A O 1
ATOM 1429 N N . LYS A 1 176 ? -13.730 -6.741 19.523 1.00 94.81 176 LYS A N 1
ATOM 1430 C CA . LYS A 1 176 ? -14.597 -7.919 19.567 1.00 94.81 176 LYS A CA 1
ATOM 1431 C C . LYS A 1 176 ? -13.811 -9.220 19.680 1.00 94.81 176 LYS A C 1
ATOM 1433 O O . LYS A 1 176 ? -14.425 -10.233 19.965 1.00 94.81 176 LYS A O 1
ATOM 1438 N N . LYS A 1 177 ? -12.502 -9.256 19.422 1.00 92.88 177 LYS A N 1
ATOM 1439 C CA . LYS A 1 177 ? -11.716 -10.507 19.404 1.00 92.88 177 LYS A CA 1
ATOM 1440 C C . LYS A 1 177 ? -10.459 -10.438 20.268 1.00 92.88 177 LYS A C 1
ATOM 1442 O O . LYS A 1 177 ? -10.090 -11.430 20.897 1.00 92.88 177 LYS A O 1
ATOM 1447 N N . PHE A 1 178 ? -9.817 -9.277 20.317 1.00 94.31 178 PHE A N 1
ATOM 1448 C CA . PHE A 1 178 ? -8.566 -9.068 21.028 1.00 94.31 178 PHE A CA 1
ATOM 1449 C C . PHE A 1 178 ? -8.747 -9.228 22.547 1.00 94.31 178 PHE A C 1
ATOM 1451 O O . PHE A 1 178 ? -9.692 -8.709 23.130 1.00 94.31 178 PHE A O 1
ATOM 1458 N N . GLY A 1 179 ? -7.844 -9.959 23.202 1.00 88.19 179 GLY A N 1
ATOM 1459 C CA . GLY A 1 179 ? -7.852 -10.184 24.653 1.00 88.19 179 GLY A CA 1
ATOM 1460 C C . GLY A 1 179 ? -8.673 -11.386 25.1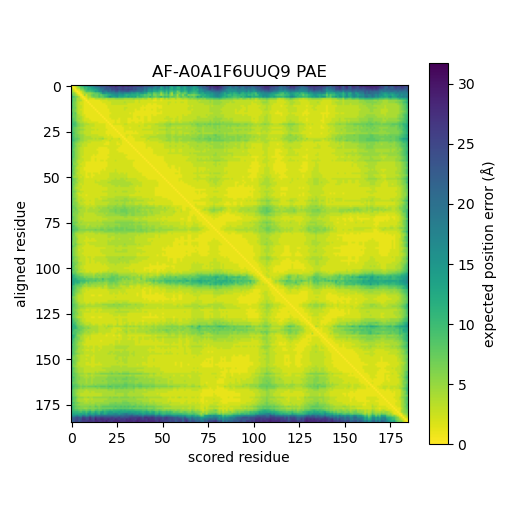37 1.00 88.19 179 GLY A C 1
ATOM 1461 O O . GLY A 1 179 ? -8.538 -11.773 26.298 1.00 88.19 179 GLY A O 1
ATOM 1462 N N . ARG A 1 180 ? -9.465 -12.034 24.270 1.00 87.44 180 ARG A N 1
ATOM 1463 C CA . ARG A 1 180 ? -10.333 -13.179 24.634 1.00 87.44 180 ARG A CA 1
ATOM 1464 C C . ARG A 1 180 ? -9.593 -14.452 25.065 1.00 87.44 180 ARG A C 1
ATOM 1466 O O . ARG A 1 180 ? -10.219 -15.417 25.480 1.00 87.44 180 ARG A O 1
ATOM 1473 N N . TRP A 1 181 ? -8.265 -14.479 25.004 1.00 86.00 181 TRP A N 1
ATOM 1474 C CA . TRP A 1 181 ? -7.477 -15.575 25.580 1.00 86.00 181 TRP A CA 1
ATOM 1475 C C . TRP A 1 181 ? -7.471 -15.563 27.115 1.00 86.00 181 TRP A C 1
ATOM 1477 O O . TRP A 1 181 ? -7.137 -16.573 27.724 1.00 86.00 181 TRP A O 1
ATOM 1487 N N . LYS A 1 182 ? -7.855 -14.452 27.758 1.00 67.88 182 LYS A N 1
ATOM 1488 C CA . LYS A 1 182 ? -7.928 -14.361 29.225 1.00 67.88 182 LYS A CA 1
ATOM 1489 C C . LYS A 1 182 ? -9.150 -15.048 29.838 1.00 67.88 182 LYS A C 1
ATOM 1491 O O . LYS A 1 182 ? -9.102 -15.388 31.011 1.00 67.88 182 LYS A O 1
ATOM 1496 N N . THR A 1 183 ? -10.220 -15.251 29.072 1.00 59.84 183 THR A N 1
ATOM 1497 C CA . THR A 1 183 ? -11.486 -15.831 29.557 1.00 59.84 183 THR A CA 1
ATOM 1498 C C . THR A 1 183 ? -11.514 -17.361 29.542 1.00 59.84 183 THR A C 1
ATOM 1500 O O . THR A 1 183 ? -12.535 -17.940 29.883 1.00 59.84 183 THR A O 1
ATOM 1503 N N . LYS A 1 184 ? -10.418 -18.032 29.157 1.00 52.97 184 LYS A N 1
ATOM 1504 C CA . LYS A 1 184 ? -10.280 -19.499 29.229 1.00 52.97 184 LYS A CA 1
ATOM 1505 C C . LYS A 1 184 ? -9.526 -19.962 30.487 1.00 52.97 184 LYS A C 1
ATOM 1507 O O . LYS A 1 184 ? -8.679 -20.847 30.392 1.00 52.97 184 LYS A O 1
ATOM 1512 N N . LYS A 1 185 ? -9.779 -19.325 31.630 1.00 44.44 185 LYS A N 1
ATOM 1513 C CA . LYS A 1 185 ? -9.353 -19.832 32.939 1.00 44.44 185 LYS A CA 1
ATOM 1514 C C . LYS A 1 185 ? -10.556 -20.373 33.680 1.00 44.44 185 LYS A C 1
ATOM 1516 O O . LYS A 1 185 ? -11.589 -19.671 33.639 1.00 44.44 185 LYS A O 1
#

pLDDT: mean 93.61, std 9.31, range [44.44, 98.62]

Sequence (185 aa):
MGFKVMNGIGDLIIQCIDCFPSTFSEYQMEKTKTKAKENLRTHMRALLEKFKDKTRLKAFFNQSIFSGGQVDYLVTKHEGIFHVFLNSDVIKVFGDNIEVVNSQARRKGNFAEQKVVFLYNKTTLAELEMRNDSIKHYKQVRFNMLKPKAMYLLLKKLPITLKYNEKVLVHGDASKKFGRWKTKK